Protein AF-A0A5C9CFC3-F1 (afdb_monomer_lite)

Secondary structure (DSSP, 8-state):
-HHHHHHHHHHHHHHHHHHHS-TT-GGGGHHHHHHHHHHHHHTT-HHHHHHHHHHHHHHHTTSHHHHHHHHHHHHHHTTTTSPPPP-EEE-TTS-EEETGGGTTSEEEEEEE-TT-HHHHHHHHHHHHHHHHHTTTTEEEEEEE--S-HHHHHHHHHHHT--SEEE---HHHHHHHHHTT--S--

pLDDT: mean 91.38, std 7.33, range [41.16, 97.94]

Sequence (185 aa):
MAKTGKLREAVTSFQDSLQFARLGAGSEHLDLAVELVAQAGLAEEHETAKSIYGTLSNRFGLNPQVSEFCENRLRKLDLVGVEAVELSLTDLSGQPASIAALKGKVLLIDFWATNCPPCLAEFPKLKQLYADKHEEGFEVLGISLDDSRDTVEAFQARTQLPWRMVCESEQVRQAREKYRVRTIP

Foldseek 3Di:
DVLVVVLVVLLVVLLVVLVPDDLVCLVVSVVVLVVSLVSCVVVVNLVSNLVSLVSSCVSNVVPCVSVVVSVLVNVLSVCPPPPQDWAFAAFLVRHTDICVVLPPAAEAEFEEEPPDVVSVVCQVVVQVVCVVCVVVRYAYEYEYADQDSVVVVVVCVVVVRPHTYGYDDPSSVVSCVSSSPPDHD

Structure (mmCIF, N/CA/C/O backbone):
data_AF-A0A5C9CFC3-F1
#
_entry.id   AF-A0A5C9CFC3-F1
#
loop_
_atom_site.group_PDB
_atom_site.id
_atom_site.type_symbol
_atom_site.label_atom_id
_atom_site.label_alt_id
_atom_site.label_comp_id
_atom_site.label_asym_id
_atom_site.label_entity_id
_atom_site.label_seq_id
_atom_site.pdbx_PDB_ins_code
_atom_site.Cartn_x
_atom_site.Cartn_y
_atom_site.Cartn_z
_atom_site.occupancy
_atom_site.B_iso_or_equiv
_atom_site.auth_seq_id
_atom_site.auth_comp_id
_atom_site.auth_asym_id
_atom_site.auth_atom_id
_atom_site.pdbx_PDB_model_num
ATOM 1 N N . MET A 1 1 ? -26.817 -0.234 3.455 1.00 41.78 1 MET A N 1
ATOM 2 C CA . MET A 1 1 ? -27.388 0.406 4.664 1.00 41.78 1 MET A CA 1
ATOM 3 C C . MET A 1 1 ? -27.218 -0.411 5.952 1.00 41.78 1 MET A C 1
ATOM 5 O O . MET A 1 1 ? -26.817 0.178 6.940 1.00 41.78 1 MET A O 1
ATOM 9 N N . ALA A 1 2 ? -27.400 -1.742 5.975 1.00 41.16 2 ALA A N 1
ATOM 10 C CA . ALA A 1 2 ? -27.204 -2.547 7.203 1.00 41.16 2 ALA A CA 1
ATOM 11 C C . ALA A 1 2 ? -25.743 -2.666 7.718 1.00 41.16 2 ALA A C 1
ATOM 13 O O . ALA A 1 2 ? -25.529 -3.075 8.855 1.00 41.16 2 ALA A O 1
ATOM 14 N N . LYS A 1 3 ? -24.732 -2.321 6.902 1.00 58.88 3 LYS A N 1
ATOM 15 C CA . LYS A 1 3 ? -23.302 -2.369 7.281 1.00 58.88 3 LYS A CA 1
ATOM 16 C C . LYS A 1 3 ? -22.830 -1.126 8.054 1.00 58.88 3 LYS A C 1
ATOM 18 O O . LYS A 1 3 ? -21.981 -1.247 8.926 1.00 58.88 3 LYS A O 1
ATOM 23 N N . THR A 1 4 ? -23.422 0.037 7.787 1.00 63.12 4 THR A N 1
ATOM 24 C CA . THR A 1 4 ? -23.010 1.334 8.349 1.00 63.12 4 THR A CA 1
ATOM 25 C C . THR A 1 4 ? -23.268 1.444 9.856 1.00 63.12 4 THR A C 1
ATOM 27 O O . THR A 1 4 ? -22.415 1.923 10.595 1.00 63.12 4 THR A O 1
ATOM 30 N N . GLY A 1 5 ? -24.414 0.946 10.340 1.00 75.38 5 GLY A N 1
ATOM 31 C CA . GLY A 1 5 ? -24.736 0.960 11.776 1.00 75.38 5 GLY A CA 1
ATOM 32 C C . GLY A 1 5 ? -23.763 0.121 12.609 1.00 75.38 5 GLY A C 1
ATOM 33 O O . GLY A 1 5 ? -23.243 0.596 13.612 1.00 75.38 5 GLY A O 1
ATOM 34 N N . LYS A 1 6 ? -23.427 -1.079 12.121 1.00 86.12 6 LYS A N 1
ATOM 35 C CA . LYS A 1 6 ? -22.477 -1.987 12.783 1.00 86.12 6 LYS A CA 1
ATOM 36 C C . LYS A 1 6 ? -21.061 -1.419 12.847 1.00 86.12 6 LYS A C 1
ATOM 38 O O . LYS A 1 6 ? -20.385 -1.608 13.851 1.00 86.12 6 LYS A O 1
ATOM 43 N N . LEU A 1 7 ? -20.619 -0.726 11.794 1.00 89.62 7 LEU A N 1
ATOM 44 C CA . LEU A 1 7 ? -19.308 -0.077 11.783 1.00 89.62 7 LEU A CA 1
ATOM 45 C C . LEU A 1 7 ? -19.230 1.012 12.857 1.00 89.62 7 LEU A C 1
ATOM 47 O O . LEU A 1 7 ? -18.275 1.037 13.624 1.00 89.62 7 LEU A O 1
ATOM 51 N N . ARG A 1 8 ? -20.245 1.879 12.953 1.00 89.00 8 ARG A N 1
ATOM 52 C CA . ARG A 1 8 ? -20.272 2.937 13.974 1.00 89.00 8 ARG A CA 1
ATOM 53 C C . ARG A 1 8 ? -20.249 2.367 15.388 1.00 89.00 8 ARG A C 1
ATOM 55 O O . ARG A 1 8 ? -19.446 2.818 16.193 1.00 89.00 8 ARG A O 1
ATOM 62 N N . GLU A 1 9 ? -21.065 1.352 15.665 1.00 92.25 9 GLU A N 1
ATOM 63 C CA . GLU A 1 9 ? -21.067 0.657 16.960 1.00 92.25 9 GLU A CA 1
ATOM 64 C C . GLU A 1 9 ? -19.699 0.037 17.283 1.00 92.25 9 GLU A C 1
ATOM 66 O O . GLU A 1 9 ? -19.203 0.189 18.399 1.00 92.25 9 GLU A O 1
ATOM 71 N N . ALA A 1 10 ? -19.057 -0.612 16.304 1.00 93.31 10 ALA A N 1
ATOM 72 C CA . ALA A 1 10 ? -17.727 -1.192 16.474 1.00 93.31 10 ALA A CA 1
ATOM 73 C C . ALA A 1 10 ? -16.658 -0.121 16.744 1.00 93.31 10 ALA A C 1
ATOM 75 O O . ALA A 1 10 ? -15.815 -0.305 17.621 1.00 93.31 10 ALA A O 1
ATOM 76 N N . VAL A 1 11 ? -16.716 1.015 16.042 1.00 94.25 11 VAL A N 1
ATOM 77 C CA . VAL A 1 11 ? -15.813 2.152 16.267 1.00 94.25 11 VAL A CA 1
ATOM 78 C C . VAL A 1 11 ? -16.026 2.756 17.652 1.00 94.25 11 VAL A C 1
ATOM 80 O O . VAL A 1 11 ? -15.046 2.977 18.359 1.00 94.25 11 VAL A O 1
ATOM 83 N N . THR A 1 12 ? -17.273 2.959 18.084 1.00 93.88 12 THR A N 1
ATOM 84 C CA . THR A 1 12 ? -17.573 3.435 19.443 1.00 93.88 12 THR A CA 1
ATOM 85 C C . THR A 1 12 ? -17.044 2.462 20.495 1.00 93.88 12 THR A C 1
ATOM 87 O O . THR A 1 12 ? -16.290 2.868 21.373 1.00 93.88 12 THR A O 1
ATOM 90 N N . SER A 1 13 ? -17.330 1.163 20.357 1.00 93.06 13 SER A N 1
ATOM 91 C CA . SE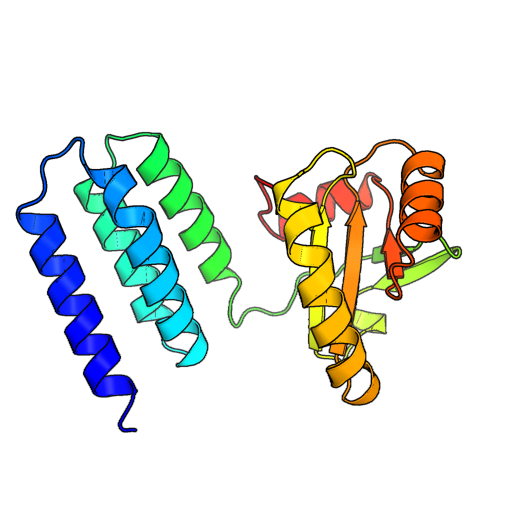R A 1 13 ? -16.827 0.143 21.285 1.00 93.06 13 SER A CA 1
ATOM 92 C C . SER A 1 13 ? -15.298 0.096 21.330 1.00 93.06 13 SER A C 1
ATOM 94 O O . SER A 1 13 ? -14.719 -0.119 22.397 1.00 93.06 13 SER A O 1
ATOM 96 N N . PHE A 1 14 ? -14.635 0.284 20.188 1.00 93.94 14 PHE A N 1
ATOM 97 C CA . PHE A 1 14 ? -13.183 0.383 20.123 1.00 93.94 14 PHE A CA 1
ATOM 98 C C . PHE A 1 14 ? -12.685 1.606 20.895 1.00 93.94 14 PHE A C 1
ATOM 100 O O . PHE A 1 14 ? -11.837 1.457 21.773 1.00 93.94 14 PHE A O 1
ATOM 107 N N . GLN A 1 15 ? -13.240 2.790 20.629 1.00 92.94 15 GLN A N 1
ATOM 108 C CA . GLN A 1 15 ? -12.856 4.041 21.292 1.00 92.94 15 GLN A CA 1
ATOM 109 C C . GLN A 1 15 ? -13.051 3.972 22.813 1.00 92.94 15 GLN A C 1
ATOM 111 O O . GLN A 1 15 ? -12.148 4.361 23.558 1.00 92.94 15 GLN A O 1
ATOM 116 N N . ASP A 1 16 ? -14.163 3.395 23.270 1.00 92.25 16 ASP A N 1
ATOM 117 C CA . ASP A 1 16 ? -14.437 3.174 24.692 1.00 92.25 16 ASP A CA 1
ATOM 118 C C . ASP A 1 16 ? -13.392 2.242 25.325 1.00 92.25 16 ASP A C 1
ATOM 120 O O . ASP A 1 16 ? -12.899 2.503 26.424 1.00 92.25 16 ASP A O 1
ATOM 124 N N . SER A 1 17 ? -12.974 1.182 24.619 1.00 90.56 17 SER A N 1
ATOM 125 C CA . SER A 1 17 ? -11.942 0.263 25.123 1.00 90.56 17 SER A CA 1
ATOM 126 C C . SER A 1 17 ? -10.589 0.956 25.347 1.00 90.56 17 SER A C 1
ATOM 128 O O . SER A 1 17 ? -9.889 0.660 26.319 1.00 90.56 17 SER A O 1
ATOM 130 N N . LEU A 1 18 ? -10.245 1.942 24.508 1.00 91.50 18 LEU A N 1
ATOM 131 C CA . LEU A 1 18 ? -8.995 2.699 24.625 1.00 91.50 18 LEU A CA 1
ATOM 132 C C . LEU A 1 18 ? -8.965 3.608 25.860 1.00 91.50 18 LEU A C 1
ATOM 134 O O . LEU A 1 18 ? -7.888 3.873 26.407 1.00 91.50 18 LEU A O 1
ATOM 138 N N . GLN A 1 19 ? -10.130 4.079 26.317 1.00 85.44 19 GLN A N 1
ATOM 139 C CA . GLN A 1 19 ? -10.241 4.934 27.500 1.00 85.44 19 GLN A CA 1
ATOM 140 C C . GLN A 1 19 ? -9.710 4.227 28.755 1.00 85.44 19 GLN A C 1
ATOM 142 O O . GLN A 1 19 ? -9.043 4.848 29.586 1.00 85.44 19 GLN A O 1
ATOM 147 N N . PHE A 1 20 ? -9.954 2.920 28.862 1.00 84.56 20 PHE A N 1
ATOM 148 C CA . PHE A 1 20 ? -9.552 2.099 30.006 1.00 84.56 20 PHE A CA 1
ATOM 149 C C . PHE A 1 20 ? -8.210 1.381 29.807 1.00 84.56 20 PHE A C 1
ATOM 151 O O . PHE A 1 20 ? -7.663 0.817 30.757 1.00 84.56 20 PHE A O 1
ATOM 158 N N . ALA A 1 21 ? -7.648 1.421 28.597 1.00 88.25 21 ALA A N 1
ATOM 159 C CA . ALA A 1 21 ? -6.370 0.797 28.288 1.00 88.25 21 ALA A CA 1
ATOM 160 C C . ALA A 1 21 ? -5.200 1.475 29.021 1.00 88.25 21 ALA A C 1
ATOM 162 O O . ALA A 1 21 ? -5.168 2.697 29.217 1.00 88.25 21 ALA A O 1
ATOM 163 N N . ARG A 1 22 ? -4.198 0.677 29.406 1.00 87.75 22 ARG A N 1
ATOM 164 C CA . ARG A 1 22 ? -2.944 1.175 29.997 1.00 87.75 22 ARG A CA 1
ATOM 165 C C . ARG A 1 22 ? -2.159 1.960 28.947 1.00 87.75 22 ARG A C 1
ATOM 167 O O . ARG A 1 22 ? -2.086 1.530 27.805 1.00 87.75 22 ARG A O 1
ATOM 174 N N . LEU A 1 23 ? -1.480 3.039 29.346 1.00 78.25 23 LEU A N 1
ATOM 175 C CA . LEU A 1 23 ? -0.717 3.898 28.420 1.00 78.25 23 LEU A CA 1
ATOM 176 C C . LEU A 1 23 ? 0.351 3.149 27.595 1.00 78.25 23 LEU A C 1
ATOM 178 O O . LEU A 1 23 ? 0.684 3.582 26.499 1.00 78.25 23 LEU A O 1
ATOM 182 N N . GLY A 1 24 ? 0.871 2.023 28.096 1.00 80.75 24 GLY A N 1
ATOM 183 C CA . GLY A 1 24 ? 1.839 1.186 27.378 1.00 80.75 24 GLY A CA 1
ATOM 184 C C . GLY A 1 24 ? 1.240 0.210 26.356 1.00 80.75 24 GLY A C 1
ATOM 185 O O . GLY A 1 24 ? 1.988 -0.317 25.545 1.00 80.75 24 GLY A O 1
ATOM 186 N N . ALA A 1 25 ? -0.078 -0.018 26.363 1.00 85.56 25 ALA A N 1
ATOM 187 C CA . ALA A 1 25 ? -0.738 -1.046 25.545 1.00 85.56 25 ALA A CA 1
ATOM 188 C C . ALA A 1 25 ? -1.086 -0.577 24.119 1.00 85.56 25 ALA A C 1
ATOM 190 O O . ALA A 1 25 ? -1.730 -1.296 23.366 1.00 85.56 25 ALA A O 1
ATOM 191 N N . GLY A 1 26 ? -0.689 0.637 23.725 1.00 80.62 26 GLY A N 1
ATOM 192 C CA . GLY A 1 26 ? -1.134 1.241 22.467 1.00 80.62 26 GLY A CA 1
ATOM 193 C C . GLY A 1 26 ? -0.813 0.423 21.208 1.00 80.62 26 GLY A C 1
ATOM 194 O O . GLY A 1 26 ? -1.599 0.442 20.265 1.00 80.62 26 GLY A O 1
ATOM 195 N N . SER A 1 27 ? 0.293 -0.328 21.195 1.00 85.00 27 SER A N 1
ATOM 196 C CA . SER A 1 27 ? 0.665 -1.198 20.070 1.00 85.00 27 SER A CA 1
ATOM 197 C C . SER A 1 27 ? -0.298 -2.373 19.877 1.00 85.00 27 SER A C 1
ATOM 199 O O . SER A 1 27 ? -0.541 -2.766 18.742 1.00 85.00 27 SER A O 1
ATOM 201 N N . GLU A 1 28 ? -0.896 -2.888 20.954 1.00 89.25 28 GLU A N 1
ATOM 202 C CA . GLU A 1 28 ? -1.848 -4.011 20.925 1.00 89.25 28 GLU A CA 1
ATOM 203 C C . GLU A 1 28 ? -3.160 -3.640 20.214 1.00 89.25 28 GLU A C 1
ATOM 205 O O . GLU A 1 28 ? -3.889 -4.504 19.735 1.00 89.25 28 GLU A O 1
ATOM 210 N N . HIS A 1 29 ? -3.457 -2.342 20.115 1.00 91.62 29 HIS A N 1
ATOM 211 C CA . HIS A 1 29 ? -4.675 -1.829 19.492 1.00 91.62 29 HIS A CA 1
ATOM 212 C C . HIS A 1 29 ? -4.509 -1.472 18.008 1.00 91.62 29 HIS A C 1
ATOM 214 O O . HIS A 1 29 ? -5.500 -1.135 17.355 1.00 91.62 29 HIS A O 1
ATOM 220 N N . LEU A 1 30 ? -3.284 -1.517 17.467 1.00 91.25 30 LEU A N 1
ATOM 221 C CA . LEU A 1 30 ? -3.011 -1.104 16.087 1.00 91.25 30 LEU A CA 1
ATOM 222 C C . LEU A 1 30 ? -3.692 -2.014 15.062 1.00 91.25 30 LEU A C 1
ATOM 224 O O . LEU A 1 30 ? -4.269 -1.500 14.106 1.00 91.25 30 LEU A O 1
ATOM 228 N N . ASP A 1 31 ? -3.679 -3.330 15.276 1.00 90.69 31 ASP A N 1
ATOM 229 C CA . ASP A 1 31 ? -4.247 -4.293 14.324 1.00 90.69 31 ASP A CA 1
ATOM 230 C C . ASP A 1 31 ? -5.758 -4.095 14.167 1.00 90.69 31 ASP A C 1
ATOM 232 O O . ASP A 1 31 ? -6.259 -3.899 13.059 1.00 90.69 31 ASP A O 1
ATOM 236 N N . LEU A 1 32 ? -6.480 -4.012 15.288 1.00 92.50 32 LEU A N 1
ATOM 237 C CA . LEU A 1 32 ? -7.919 -3.751 15.277 1.00 92.50 32 LEU A CA 1
ATOM 238 C C . LEU A 1 32 ? -8.250 -2.384 14.659 1.00 92.50 32 LEU A C 1
ATOM 240 O O . LEU A 1 32 ? -9.224 -2.251 13.918 1.00 92.50 32 LEU A O 1
ATOM 244 N N . ALA A 1 33 ? -7.433 -1.361 14.921 1.00 94.25 33 ALA A N 1
ATOM 245 C CA . ALA A 1 33 ? -7.617 -0.059 14.292 1.00 94.25 33 ALA A CA 1
ATOM 246 C C . ALA A 1 33 ? -7.438 -0.118 12.772 1.00 94.25 33 ALA A C 1
ATOM 248 O O . ALA A 1 33 ? -8.223 0.493 12.050 1.00 94.25 33 ALA A O 1
ATOM 249 N N . VAL A 1 34 ? -6.443 -0.860 12.275 1.00 93.38 34 VAL A N 1
ATOM 250 C CA . VAL A 1 34 ? -6.237 -1.075 10.834 1.00 93.38 34 VAL A CA 1
ATOM 251 C C . VAL A 1 34 ? -7.448 -1.764 10.210 1.00 93.38 34 VAL A C 1
ATOM 253 O O . VAL A 1 34 ? -7.911 -1.327 9.156 1.00 93.38 34 VAL A O 1
ATOM 256 N N . GLU A 1 35 ? -8.004 -2.782 10.866 1.00 93.12 35 GLU A N 1
ATOM 257 C CA . GLU A 1 35 ? -9.205 -3.473 10.388 1.00 93.12 35 GLU A CA 1
ATOM 258 C C . GLU A 1 35 ? -10.426 -2.544 10.320 1.00 93.12 35 GLU A C 1
ATOM 260 O O . GLU A 1 35 ? -11.108 -2.488 9.293 1.00 93.12 35 GLU A O 1
ATOM 265 N N . LEU A 1 36 ? -10.691 -1.774 11.380 1.00 95.25 36 LEU A N 1
ATOM 266 C CA . LEU A 1 36 ? -11.814 -0.830 11.419 1.00 95.25 36 LEU A CA 1
ATOM 267 C C . LEU A 1 36 ? -11.654 0.291 10.388 1.00 95.25 36 LEU A C 1
ATOM 269 O O . LEU A 1 36 ? -12.620 0.665 9.722 1.00 95.25 36 LEU A O 1
ATOM 273 N N . VAL A 1 37 ? -10.434 0.799 10.212 1.00 95.19 37 VAL A N 1
ATOM 274 C CA . VAL A 1 37 ? -10.118 1.794 9.181 1.00 95.19 37 VAL A CA 1
ATOM 275 C C . VAL A 1 37 ? -10.348 1.225 7.785 1.00 95.19 37 VAL A C 1
ATOM 277 O O . VAL A 1 37 ? -10.929 1.913 6.947 1.00 95.19 37 VAL A O 1
ATOM 280 N N . ALA A 1 38 ? -9.948 -0.022 7.527 1.00 92.00 38 ALA A N 1
ATOM 281 C CA . ALA A 1 38 ? -10.204 -0.673 6.246 1.00 92.00 38 ALA A CA 1
ATOM 282 C C . ALA A 1 38 ? -11.713 -0.796 5.976 1.00 92.00 38 ALA A C 1
ATOM 284 O O . ALA A 1 38 ? -12.172 -0.484 4.877 1.00 92.00 38 ALA A O 1
ATOM 285 N N . GLN A 1 39 ? -12.504 -1.171 6.985 1.00 93.19 39 GLN A N 1
ATOM 286 C CA . GLN A 1 39 ? -13.965 -1.219 6.871 1.00 93.19 39 GLN A CA 1
ATOM 287 C C . GLN A 1 39 ? -14.581 0.164 6.624 1.00 93.19 39 GLN A C 1
ATOM 289 O O . GLN A 1 39 ? -15.485 0.282 5.796 1.00 93.19 39 GLN A O 1
ATOM 294 N N . ALA A 1 40 ? -14.084 1.204 7.298 1.00 93.75 40 ALA A N 1
ATOM 295 C CA . ALA A 1 40 ? -14.517 2.580 7.077 1.00 93.75 40 ALA A CA 1
ATOM 296 C C . ALA A 1 40 ? -14.172 3.072 5.667 1.00 93.75 40 ALA A C 1
ATOM 298 O O . ALA A 1 40 ? -15.020 3.674 5.014 1.00 93.75 40 ALA A O 1
ATOM 299 N N . GLY A 1 41 ? -12.980 2.748 5.158 1.00 91.00 41 GLY A N 1
ATOM 300 C CA . GLY A 1 41 ? -12.584 3.045 3.780 1.00 91.00 41 GLY A CA 1
ATOM 301 C C . GLY A 1 41 ? -13.490 2.369 2.749 1.00 91.00 41 GLY A C 1
ATOM 302 O O . GLY A 1 41 ? -13.967 3.027 1.832 1.00 91.00 41 GLY A O 1
ATOM 303 N N . LEU A 1 42 ? -13.817 1.086 2.939 1.00 89.19 42 LEU A N 1
ATOM 304 C CA . LEU A 1 42 ? -14.764 0.361 2.076 1.00 89.19 42 LEU A CA 1
ATOM 305 C C . LEU A 1 42 ? -16.197 0.916 2.136 1.00 89.19 42 LEU A C 1
ATOM 307 O O . LEU A 1 42 ? -16.993 0.657 1.235 1.00 89.19 42 LEU A O 1
ATOM 311 N N . ALA A 1 43 ? -16.541 1.631 3.205 1.00 91.38 43 ALA A N 1
ATOM 312 C CA . ALA A 1 43 ? -17.813 2.326 3.361 1.00 91.38 43 ALA A CA 1
ATOM 313 C C . ALA A 1 43 ? -17.759 3.798 2.904 1.00 91.38 43 ALA A C 1
ATOM 315 O O . ALA A 1 43 ? -18.752 4.501 3.072 1.00 91.38 43 ALA A O 1
ATOM 316 N N . GLU A 1 44 ? -16.623 4.256 2.360 1.00 91.69 44 GLU A N 1
ATOM 317 C CA . GLU A 1 44 ? -16.349 5.656 1.996 1.00 91.69 44 GLU A CA 1
ATOM 318 C C . GLU A 1 44 ? -16.493 6.640 3.180 1.00 91.69 44 GLU A C 1
ATOM 320 O O . GLU A 1 44 ? -16.687 7.844 3.013 1.00 91.69 44 GLU A O 1
ATOM 325 N N . GLU A 1 45 ? -16.351 6.148 4.416 1.00 93.50 45 GLU A N 1
ATOM 326 C CA . GLU A 1 45 ? -16.413 6.942 5.646 1.00 93.50 45 GLU A CA 1
ATOM 327 C C . GLU A 1 45 ? -15.014 7.422 6.069 1.00 93.50 45 GLU A C 1
ATOM 329 O O . GLU A 1 45 ? -14.491 7.065 7.128 1.00 93.50 45 GLU A O 1
ATOM 334 N N . HIS A 1 46 ? -14.376 8.243 5.232 1.00 92.12 46 HIS A N 1
ATOM 335 C CA . HIS A 1 46 ? -12.984 8.666 5.450 1.00 92.12 46 HIS A CA 1
ATOM 336 C C . HIS A 1 46 ? -12.776 9.467 6.745 1.00 92.12 46 HIS A C 1
ATOM 338 O O . HIS A 1 46 ? -11.733 9.338 7.382 1.00 92.12 46 HIS A O 1
ATOM 344 N N . GLU A 1 47 ? -13.772 10.234 7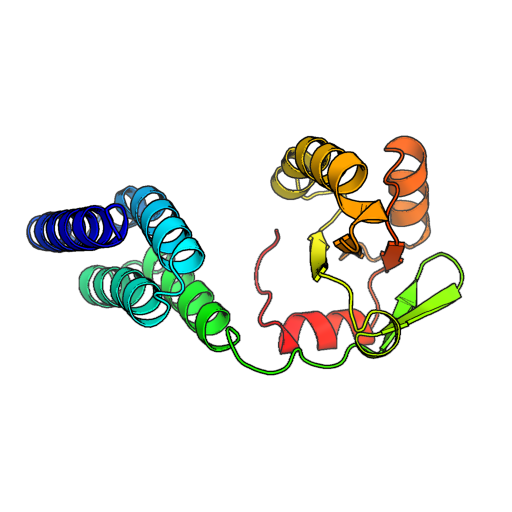.189 1.00 93.31 47 GLU A N 1
ATOM 345 C CA . GLU A 1 47 ? -13.707 10.935 8.479 1.00 93.31 47 GLU A CA 1
ATOM 346 C C . GLU A 1 47 ? -13.751 9.961 9.664 1.00 93.31 47 GLU A C 1
ATOM 348 O O . GLU A 1 47 ? -13.022 10.141 10.640 1.00 93.31 47 GLU A O 1
ATOM 353 N N . THR A 1 48 ? -14.521 8.872 9.557 1.00 94.75 48 THR A N 1
ATOM 354 C CA . THR A 1 48 ? -14.507 7.782 10.544 1.00 94.75 48 THR A CA 1
ATOM 355 C C . THR A 1 48 ? -13.125 7.121 10.581 1.00 94.75 48 THR A C 1
ATOM 357 O O . THR A 1 48 ? -12.558 6.939 11.658 1.00 94.75 48 THR A O 1
ATOM 360 N N . ALA A 1 49 ? -12.532 6.837 9.414 1.00 94.56 49 ALA A N 1
ATOM 361 C CA . ALA A 1 49 ? -11.174 6.297 9.319 1.00 94.56 49 ALA A CA 1
ATOM 362 C C . ALA A 1 49 ? -10.130 7.208 9.995 1.00 94.56 49 ALA A C 1
ATOM 364 O O . ALA A 1 49 ? -9.298 6.738 10.774 1.00 94.56 49 ALA A O 1
ATOM 365 N N . LYS A 1 50 ? -10.197 8.524 9.752 1.00 95.69 50 LYS A N 1
ATOM 366 C CA . LYS A 1 50 ? -9.319 9.506 10.409 1.00 95.69 50 LYS A CA 1
ATOM 367 C C . LYS A 1 50 ? -9.556 9.562 11.917 1.00 95.69 50 LYS A C 1
ATOM 369 O O . LYS A 1 50 ? -8.592 9.610 12.679 1.00 95.69 50 LYS A O 1
ATOM 374 N N . SER A 1 51 ? -10.813 9.507 12.358 1.00 95.81 51 SER A N 1
ATOM 375 C CA . SER A 1 51 ? -11.167 9.525 13.780 1.00 95.81 51 SER A CA 1
ATOM 376 C C . SER A 1 51 ? -10.528 8.367 14.550 1.00 95.81 51 SER A C 1
ATOM 378 O O . SER A 1 51 ? -9.985 8.601 15.627 1.00 95.81 51 SER A O 1
ATOM 380 N N . ILE A 1 52 ? -10.501 7.154 13.986 1.00 96.12 52 ILE A N 1
ATOM 381 C CA . ILE A 1 52 ? -9.901 5.972 14.631 1.00 96.12 52 ILE A CA 1
ATOM 382 C C . ILE A 1 52 ? -8.412 6.204 14.942 1.00 96.12 52 ILE A C 1
ATOM 384 O O . ILE A 1 52 ? -7.985 6.047 16.090 1.00 96.12 52 ILE A O 1
ATOM 388 N N . TYR A 1 53 ? -7.620 6.631 13.950 1.00 95.88 53 TYR A N 1
ATOM 389 C CA . TYR A 1 53 ? -6.203 6.941 14.173 1.00 95.88 53 TYR A CA 1
ATOM 390 C C . TYR A 1 53 ? -6.000 8.180 15.046 1.00 95.88 53 TYR A C 1
ATOM 392 O O . TYR A 1 53 ? -5.070 8.211 15.849 1.00 95.88 53 TYR A O 1
ATOM 400 N N . GLY A 1 54 ? -6.879 9.180 14.942 1.00 95.25 54 GLY A N 1
ATOM 401 C CA . GLY A 1 54 ? -6.862 10.355 15.809 1.00 95.25 54 GLY A CA 1
ATOM 402 C C . GLY A 1 54 ? -7.039 9.987 17.284 1.00 95.25 54 GLY A C 1
ATOM 403 O O . GLY A 1 54 ? -6.278 10.455 18.129 1.00 95.25 54 GLY A O 1
ATOM 404 N N . THR A 1 55 ? -7.981 9.094 17.606 1.00 94.56 55 THR A N 1
ATOM 405 C CA . THR A 1 55 ? -8.186 8.613 18.979 1.00 94.56 55 THR A CA 1
ATOM 406 C C . THR A 1 55 ? -6.957 7.868 19.498 1.00 94.56 55 THR A C 1
ATOM 408 O O . THR A 1 55 ? -6.507 8.155 20.609 1.00 94.56 55 THR A O 1
ATOM 411 N N . LEU A 1 56 ? -6.378 6.960 18.704 1.00 94.38 56 LEU A N 1
ATOM 412 C CA . LEU A 1 56 ? -5.155 6.244 19.086 1.00 94.38 56 LEU A CA 1
ATOM 413 C C . LEU A 1 56 ? -3.979 7.194 19.324 1.00 94.38 56 LEU A C 1
ATOM 415 O O . LEU A 1 56 ? -3.324 7.106 20.363 1.00 94.38 56 LEU A O 1
ATOM 419 N N . SER A 1 57 ? -3.743 8.120 18.393 1.00 93.25 57 SER A N 1
ATOM 420 C CA . SER A 1 57 ? -2.663 9.103 18.486 1.00 93.25 57 SER A CA 1
ATOM 421 C C . SER A 1 57 ? -2.821 9.997 19.715 1.00 93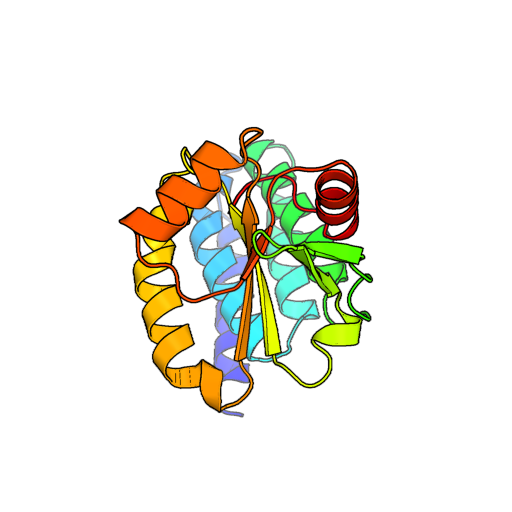.25 57 SER A C 1
ATOM 423 O O . SER A 1 57 ? -1.852 10.250 20.424 1.00 93.25 57 SER A O 1
ATOM 425 N N . ASN A 1 58 ? -4.043 10.438 20.021 1.00 93.06 58 ASN A N 1
ATOM 426 C CA . ASN A 1 58 ? -4.308 11.258 21.203 1.00 93.06 58 ASN A CA 1
ATOM 427 C C . ASN A 1 58 ? -4.140 10.463 22.505 1.00 93.06 58 ASN A C 1
ATOM 429 O O . ASN A 1 58 ? -3.639 10.996 23.495 1.00 93.06 58 ASN A O 1
ATOM 433 N N . ARG A 1 59 ? -4.545 9.186 22.521 1.00 93.81 59 ARG A N 1
ATOM 434 C CA . ARG A 1 59 ? -4.477 8.342 23.721 1.00 93.81 59 ARG A CA 1
ATOM 435 C C . ARG A 1 59 ? -3.057 7.880 24.036 1.00 93.81 59 ARG A C 1
ATOM 437 O O . ARG A 1 59 ? -2.674 7.849 25.205 1.00 93.81 59 ARG A O 1
ATOM 444 N N . PHE A 1 60 ? -2.297 7.513 23.010 1.00 93.94 60 PHE A N 1
ATOM 445 C CA . PHE A 1 60 ? -0.994 6.862 23.135 1.00 93.94 60 PHE A CA 1
ATOM 446 C C . PHE A 1 60 ? 0.138 7.663 22.488 1.00 93.94 60 PHE A C 1
ATOM 448 O O . PHE A 1 60 ? 1.178 7.095 22.177 1.00 93.94 60 PHE A O 1
ATOM 455 N N . GLY A 1 61 ? -0.020 8.976 22.309 1.00 89.88 61 GLY A N 1
ATOM 456 C CA . GLY A 1 61 ? 0.951 9.820 21.600 1.00 89.88 61 GLY A CA 1
ATOM 457 C C . GLY A 1 61 ? 2.358 9.864 22.210 1.00 89.88 61 GLY A C 1
ATOM 458 O O . GLY A 1 61 ? 3.309 10.229 21.530 1.00 89.88 61 GLY A O 1
ATOM 459 N N . LEU A 1 62 ? 2.513 9.454 23.476 1.00 90.50 62 LEU A N 1
ATOM 460 C CA . LEU A 1 62 ? 3.823 9.296 24.121 1.00 90.50 62 LEU A CA 1
ATOM 461 C C . LEU A 1 62 ? 4.552 8.004 23.718 1.00 90.50 62 LEU A C 1
ATOM 463 O O . LEU A 1 62 ? 5.734 7.870 24.017 1.00 90.50 62 LEU A O 1
ATOM 467 N N . ASN A 1 63 ? 3.867 7.052 23.079 1.00 92.00 63 ASN A N 1
ATOM 468 C CA . ASN A 1 63 ? 4.471 5.856 22.506 1.00 92.00 63 ASN A CA 1
ATOM 469 C C . ASN A 1 63 ? 4.913 6.170 21.063 1.00 92.00 63 ASN A C 1
ATOM 471 O O . ASN A 1 63 ? 4.043 6.294 20.198 1.00 92.00 63 ASN A O 1
ATOM 475 N N . PRO A 1 64 ? 6.230 6.249 20.778 1.00 90.56 64 PRO A N 1
ATOM 476 C CA . PRO A 1 64 ? 6.730 6.645 19.461 1.00 90.56 64 PRO A CA 1
ATOM 477 C C . PRO A 1 64 ? 6.264 5.733 18.325 1.00 90.56 64 PRO A C 1
ATOM 479 O O . PRO A 1 64 ? 6.002 6.205 17.226 1.00 90.56 64 PRO A O 1
ATOM 482 N N . GLN A 1 65 ? 6.117 4.430 18.589 1.00 89.62 65 GLN A N 1
ATOM 483 C CA . GLN A 1 65 ? 5.644 3.478 17.586 1.00 89.62 65 GLN A CA 1
ATOM 484 C C . GLN A 1 65 ? 4.196 3.782 17.185 1.00 89.62 65 GLN A C 1
ATOM 486 O O . GLN A 1 65 ? 3.857 3.749 16.004 1.00 89.62 65 GLN A O 1
ATOM 491 N N . VAL A 1 66 ? 3.337 4.080 18.164 1.00 92.50 66 VAL A N 1
ATOM 492 C CA . VAL A 1 66 ? 1.918 4.357 17.913 1.00 92.50 66 VAL A CA 1
ATOM 493 C C . VAL A 1 66 ? 1.738 5.727 17.273 1.00 92.50 66 VAL A C 1
ATOM 495 O O . VAL A 1 66 ? 0.981 5.835 16.307 1.00 92.50 66 VAL A O 1
ATOM 498 N N . SER A 1 67 ? 2.432 6.754 17.773 1.00 92.12 67 SER A N 1
ATOM 499 C CA . SER A 1 67 ? 2.347 8.100 17.204 1.00 92.12 67 SER A CA 1
ATOM 500 C C . SER A 1 67 ? 2.856 8.125 15.765 1.00 92.12 67 SER A C 1
ATOM 502 O O . SER A 1 67 ? 2.117 8.552 14.881 1.00 92.12 67 SER A O 1
ATOM 504 N N . GLU A 1 68 ? 4.037 7.565 15.484 1.00 91.88 68 GLU A N 1
ATOM 505 C CA . GLU A 1 68 ? 4.588 7.528 14.126 1.00 91.88 68 GLU A CA 1
ATOM 506 C C . GLU A 1 68 ? 3.685 6.742 13.163 1.00 91.88 68 GLU A C 1
ATOM 508 O O . GLU A 1 68 ? 3.443 7.180 12.032 1.00 91.88 68 GLU A O 1
ATOM 513 N N . PHE A 1 69 ? 3.138 5.605 13.611 1.00 92.19 69 PHE A N 1
ATOM 514 C CA . PHE A 1 69 ? 2.208 4.816 12.809 1.00 92.19 69 PHE A CA 1
ATOM 515 C C . PHE A 1 69 ? 0.934 5.604 12.480 1.00 92.19 69 PHE A C 1
ATOM 517 O O . PHE A 1 69 ? 0.554 5.697 11.309 1.00 92.19 69 PHE A O 1
ATOM 524 N N . CYS A 1 70 ? 0.287 6.196 13.488 1.00 94.00 70 CYS A N 1
ATOM 525 C CA . CYS A 1 70 ? -0.954 6.947 13.300 1.00 94.00 70 CYS A CA 1
ATOM 526 C C . CYS A 1 70 ? -0.731 8.193 12.438 1.00 94.00 70 CYS A C 1
ATOM 528 O O . CYS A 1 70 ? -1.498 8.427 11.507 1.00 94.00 70 CYS A O 1
ATOM 530 N N . GLU A 1 71 ? 0.340 8.953 12.678 1.00 93.00 71 GLU A N 1
ATOM 531 C CA . GLU A 1 71 ? 0.695 10.127 11.875 1.00 93.00 71 GLU A CA 1
ATOM 532 C C . GLU A 1 71 ? 0.926 9.765 10.406 1.00 93.00 71 GLU A C 1
ATOM 534 O O . GLU A 1 71 ? 0.416 10.437 9.506 1.00 93.00 71 GLU A O 1
ATOM 539 N N . ASN A 1 72 ? 1.665 8.684 10.137 1.00 92.31 72 ASN A N 1
ATOM 540 C CA . ASN A 1 72 ? 1.896 8.203 8.777 1.00 92.31 72 ASN A CA 1
ATOM 541 C C . ASN A 1 72 ? 0.568 7.834 8.092 1.00 92.31 72 ASN A C 1
ATOM 543 O O . ASN A 1 72 ? 0.302 8.275 6.971 1.00 92.31 72 ASN A O 1
ATOM 547 N N . ARG A 1 73 ? -0.308 7.095 8.782 1.00 93.12 73 ARG A N 1
ATOM 548 C CA . ARG A 1 73 ? -1.604 6.677 8.229 1.00 93.12 73 ARG A CA 1
ATOM 549 C C . ARG A 1 73 ? -2.566 7.847 8.013 1.00 93.12 73 ARG A C 1
ATOM 551 O O . ARG A 1 73 ? -3.170 7.922 6.946 1.00 93.12 73 ARG A O 1
ATOM 558 N N . LEU A 1 74 ? -2.659 8.787 8.954 1.00 94.00 74 LEU A N 1
ATOM 559 C CA . LEU A 1 74 ? -3.467 10.006 8.816 1.00 94.00 74 LEU A CA 1
ATOM 560 C C . LEU A 1 74 ? -3.024 10.831 7.606 1.00 94.00 74 LEU A C 1
ATOM 562 O O . LEU A 1 74 ? -3.844 11.201 6.768 1.00 94.00 74 LEU A O 1
ATOM 566 N N . ARG A 1 75 ? -1.711 11.019 7.443 1.00 92.81 75 ARG A N 1
ATOM 567 C CA . ARG A 1 75 ? -1.159 11.717 6.279 1.00 92.81 75 ARG A CA 1
ATOM 568 C C . ARG A 1 75 ? -1.476 11.016 4.960 1.00 92.81 75 ARG A C 1
ATOM 570 O O . ARG A 1 75 ? -1.605 11.707 3.953 1.00 92.81 75 ARG A O 1
ATOM 577 N N . LYS A 1 76 ? -1.559 9.684 4.931 1.00 91.50 76 LYS A N 1
ATOM 578 C CA . LYS A 1 76 ? -1.981 8.939 3.734 1.00 91.50 76 LYS A CA 1
ATOM 579 C C . LYS A 1 76 ? -3.484 9.100 3.472 1.00 91.50 76 LYS A C 1
ATOM 581 O O . LYS A 1 76 ? -3.865 9.284 2.323 1.00 91.50 76 LYS A O 1
ATOM 586 N N . LEU A 1 77 ? -4.322 9.112 4.512 1.00 92.88 77 LEU A N 1
ATOM 587 C CA . LEU A 1 77 ? -5.769 9.343 4.381 1.00 92.88 77 LEU A CA 1
ATOM 588 C C . LEU A 1 77 ? -6.109 10.730 3.814 1.00 92.88 77 LEU A C 1
ATOM 590 O O . LEU A 1 77 ? -7.128 10.876 3.148 1.00 92.88 77 LEU A O 1
ATOM 594 N N . ASP A 1 78 ? -5.256 11.737 4.012 1.00 92.94 78 ASP A N 1
ATOM 595 C CA . ASP A 1 78 ? -5.430 13.059 3.388 1.00 92.94 78 ASP A CA 1
ATOM 596 C C . ASP A 1 78 ? -5.252 13.065 1.862 1.00 92.94 78 ASP A C 1
ATOM 598 O O . ASP A 1 78 ? -5.590 14.055 1.219 1.00 92.94 78 ASP A O 1
ATOM 602 N N . LEU A 1 79 ? -4.711 11.994 1.274 1.00 92.94 79 LEU A N 1
ATOM 603 C CA . LEU A 1 79 ? -4.617 11.845 -0.181 1.00 92.94 79 LEU A CA 1
ATOM 604 C C . LEU A 1 79 ? -5.893 11.240 -0.788 1.00 92.94 79 LEU A C 1
ATOM 606 O O . LEU A 1 79 ? -6.036 11.207 -2.007 1.00 92.94 79 LEU A O 1
ATOM 610 N N . VAL A 1 80 ? -6.823 10.751 0.037 1.00 91.81 80 VAL A N 1
ATOM 611 C CA . VAL A 1 80 ? -8.058 10.128 -0.445 1.00 91.81 80 VAL A CA 1
ATOM 612 C C . VAL A 1 80 ? -9.035 11.202 -0.922 1.00 91.81 80 VAL A C 1
ATOM 614 O O . VAL A 1 80 ? -9.293 12.179 -0.223 1.00 91.81 80 VAL A O 1
ATOM 617 N N . GLY A 1 81 ? -9.589 11.013 -2.122 1.00 90.25 81 GLY A N 1
ATOM 618 C CA . GLY A 1 81 ? -10.474 11.989 -2.770 1.00 90.25 81 GLY A CA 1
ATOM 619 C C . GLY A 1 81 ? -9.740 13.175 -3.407 1.00 90.25 81 GLY A C 1
ATOM 620 O O . GLY A 1 81 ? -10.381 14.036 -4.004 1.00 90.25 81 GLY A O 1
ATOM 621 N N . VAL A 1 82 ? -8.409 13.210 -3.311 1.00 91.88 82 VAL A N 1
ATOM 622 C CA . VAL A 1 82 ? -7.557 14.172 -4.014 1.00 91.88 82 VAL A CA 1
ATOM 623 C C . VAL A 1 82 ? -7.132 13.567 -5.351 1.00 91.88 82 VAL A C 1
ATOM 625 O O . VAL A 1 82 ? -6.977 12.352 -5.474 1.00 91.88 82 VAL A O 1
ATOM 628 N N . GLU A 1 83 ? -6.952 14.411 -6.368 1.00 91.25 83 GLU A N 1
ATOM 629 C CA . GLU A 1 83 ? -6.395 13.967 -7.645 1.00 91.25 83 GLU A CA 1
ATOM 630 C C . GLU A 1 83 ? -5.021 13.312 -7.428 1.00 91.25 83 GLU A C 1
ATOM 632 O O . GLU A 1 83 ? -4.178 13.821 -6.683 1.00 91.25 83 GLU A O 1
ATOM 637 N N . ALA A 1 84 ? -4.813 12.153 -8.056 1.00 91.00 84 ALA A N 1
ATOM 638 C CA . ALA A 1 84 ? -3.572 11.407 -7.925 1.00 91.00 84 ALA A CA 1
ATOM 639 C C . ALA A 1 84 ? -2.393 12.247 -8.430 1.00 91.00 84 ALA A C 1
ATOM 641 O O . ALA A 1 84 ? -2.455 12.847 -9.503 1.00 91.00 84 ALA A O 1
ATOM 642 N N . VAL A 1 85 ? -1.307 12.278 -7.658 1.00 89.12 85 VAL A N 1
ATOM 643 C CA . VAL A 1 85 ? -0.125 13.052 -8.033 1.00 89.12 85 VAL A CA 1
ATOM 644 C C . VAL A 1 85 ? 0.496 12.459 -9.294 1.00 89.12 85 VAL A C 1
ATOM 646 O O . VAL A 1 85 ? 0.806 11.273 -9.332 1.00 89.12 85 VAL A O 1
ATOM 649 N N . GLU A 1 86 ? 0.712 13.288 -10.315 1.00 88.88 86 GLU A N 1
ATOM 650 C CA . GLU A 1 86 ? 1.266 12.813 -11.582 1.00 88.88 86 GLU A CA 1
ATOM 651 C C . GLU A 1 86 ? 2.634 12.137 -11.392 1.00 88.88 86 GLU A C 1
ATOM 653 O O . GLU A 1 86 ? 3.524 12.639 -10.689 1.00 88.88 86 GLU A O 1
ATOM 658 N N . LEU A 1 87 ? 2.795 11.007 -12.079 1.00 88.50 87 LEU A N 1
ATOM 659 C CA . LEU A 1 87 ? 4.028 10.241 -12.170 1.00 88.50 87 LEU A CA 1
ATOM 660 C C . LEU A 1 87 ? 4.565 10.358 -13.589 1.00 88.50 87 LEU A C 1
ATOM 662 O O . LEU A 1 87 ? 3.820 10.239 -14.550 1.00 88.50 87 LEU A O 1
ATOM 666 N N . SER A 1 88 ? 5.868 10.559 -13.732 1.00 89.12 88 SER A N 1
ATOM 667 C CA . SER A 1 88 ? 6.533 10.506 -15.033 1.00 89.12 88 SER A CA 1
ATOM 668 C C . SER A 1 88 ? 7.720 9.568 -14.908 1.00 89.12 88 SER A C 1
ATOM 670 O 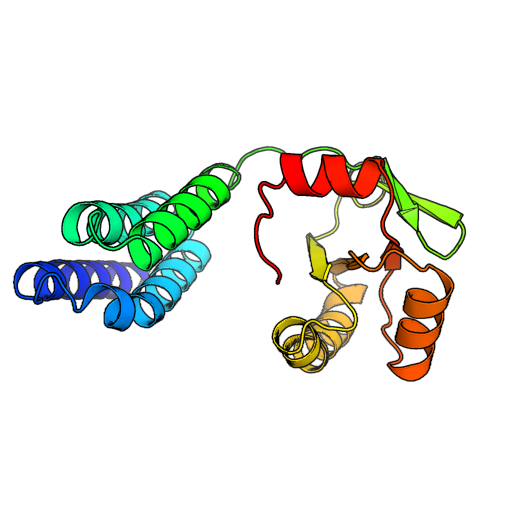O . SER A 1 88 ? 8.840 9.989 -14.617 1.00 89.12 88 SER A O 1
ATOM 672 N N . LEU A 1 89 ? 7.422 8.272 -14.995 1.00 91.75 89 LEU A N 1
ATOM 673 C CA . LEU A 1 89 ? 8.379 7.184 -14.835 1.00 91.75 89 LEU A CA 1
ATOM 674 C C . LEU A 1 89 ? 8.586 6.466 -16.171 1.00 91.75 89 LEU A C 1
ATOM 676 O O . LEU A 1 89 ? 7.789 6.600 -17.102 1.00 91.75 89 LEU A O 1
ATOM 680 N N . THR A 1 90 ? 9.641 5.663 -16.235 1.00 91.38 90 THR A N 1
ATOM 681 C CA . THR A 1 90 ? 9.917 4.755 -17.351 1.00 91.38 90 THR A CA 1
ATOM 682 C C . THR A 1 90 ? 10.000 3.345 -16.794 1.00 91.38 90 THR A C 1
ATOM 684 O O . THR A 1 90 ? 10.715 3.108 -15.820 1.00 91.38 90 THR A O 1
ATOM 687 N N . ASP A 1 91 ? 9.251 2.417 -17.382 1.00 93.00 91 ASP A N 1
ATOM 688 C CA . ASP A 1 91 ? 9.272 1.022 -16.951 1.00 93.00 91 ASP A CA 1
ATOM 689 C C . ASP A 1 91 ? 10.506 0.262 -17.472 1.00 93.00 91 ASP A C 1
ATOM 691 O O . ASP A 1 91 ? 11.297 0.765 -18.277 1.00 93.00 91 ASP A O 1
ATOM 695 N N . LEU A 1 92 ? 10.670 -0.984 -17.024 1.00 92.69 92 LEU A N 1
ATOM 696 C CA . LEU A 1 92 ? 11.767 -1.859 -17.450 1.00 92.69 92 LEU A CA 1
ATOM 697 C C . LEU A 1 92 ? 11.746 -2.166 -18.958 1.00 92.69 92 LEU A C 1
ATOM 699 O O . LEU A 1 92 ? 12.785 -2.465 -19.534 1.00 92.69 92 LEU A O 1
ATOM 703 N N . SER A 1 93 ? 10.613 -2.024 -19.646 1.00 91.38 93 SER A N 1
ATOM 704 C CA . SER A 1 93 ? 10.548 -2.167 -21.109 1.00 91.38 93 SER A CA 1
ATOM 705 C C . SER A 1 93 ? 10.920 -0.883 -21.868 1.00 91.38 93 SER A C 1
ATOM 707 O O . SER A 1 93 ? 10.918 -0.866 -23.099 1.00 91.38 93 SER A O 1
ATOM 709 N N . GLY A 1 94 ? 11.254 0.197 -21.151 1.00 90.75 94 GLY A N 1
ATOM 710 C CA . GLY A 1 94 ? 11.551 1.507 -21.729 1.00 90.75 94 GLY A CA 1
ATOM 711 C C . GLY A 1 94 ? 10.303 2.310 -22.102 1.00 90.75 94 GLY A C 1
ATOM 712 O O . GLY A 1 94 ? 10.420 3.339 -22.765 1.00 90.75 94 GLY A O 1
ATOM 713 N N . GLN A 1 95 ? 9.114 1.859 -21.697 1.00 90.38 95 GLN A N 1
ATOM 714 C CA . GLN A 1 95 ? 7.854 2.520 -22.012 1.00 90.38 95 GLN A CA 1
ATOM 715 C C . GLN A 1 95 ? 7.475 3.530 -20.918 1.00 90.38 95 GLN A C 1
ATOM 717 O O . GLN A 1 95 ? 7.698 3.266 -19.731 1.00 90.38 95 GLN A O 1
ATOM 722 N N . PRO A 1 96 ? 6.845 4.666 -21.273 1.00 88.94 96 PRO A N 1
ATOM 723 C CA . PRO A 1 96 ? 6.348 5.618 -20.288 1.00 88.94 96 PRO A CA 1
ATOM 724 C C . PRO A 1 96 ? 5.341 4.974 -19.325 1.00 88.94 96 PRO A C 1
ATOM 726 O O . PRO A 1 96 ? 4.387 4.306 -19.742 1.00 88.94 96 PRO A O 1
ATOM 729 N N . ALA A 1 97 ? 5.546 5.198 -18.032 1.00 90.69 97 ALA A N 1
ATOM 730 C CA . ALA A 1 97 ? 4.659 4.818 -16.943 1.00 90.69 97 ALA A CA 1
ATOM 731 C C . ALA A 1 97 ? 4.228 6.093 -16.204 1.00 90.69 97 ALA A C 1
ATOM 733 O O . ALA A 1 97 ? 4.877 6.545 -15.260 1.00 90.69 97 ALA A O 1
ATOM 734 N N . SER A 1 98 ? 3.143 6.701 -16.686 1.00 89.25 98 SER A N 1
ATOM 735 C CA . SER A 1 98 ? 2.547 7.905 -16.105 1.00 89.25 98 SER A CA 1
ATOM 736 C C . SER A 1 98 ? 1.097 7.684 -15.697 1.00 89.25 98 SER A C 1
ATOM 738 O O . SER A 1 98 ? 0.434 6.780 -16.214 1.00 89.25 98 SER A O 1
ATOM 740 N N . ILE A 1 99 ? 0.588 8.519 -14.786 1.00 88.88 99 ILE A N 1
ATOM 741 C CA . ILE A 1 99 ? -0.826 8.471 -14.386 1.00 88.88 99 ILE A CA 1
ATOM 742 C C . ILE A 1 99 ? -1.696 8.826 -15.589 1.00 88.88 99 ILE A C 1
ATOM 744 O O . ILE A 1 99 ? -2.683 8.143 -15.860 1.00 88.88 99 ILE A O 1
ATOM 748 N N . ALA A 1 100 ? -1.282 9.825 -16.373 1.00 87.94 100 ALA A N 1
ATOM 749 C CA . ALA A 1 100 ? -1.961 10.194 -17.610 1.00 87.94 100 ALA A CA 1
ATOM 750 C C . ALA A 1 100 ? -2.087 9.020 -18.602 1.00 87.94 100 ALA A C 1
ATOM 752 O O . ALA A 1 100 ? -3.159 8.821 -19.174 1.00 87.94 100 ALA A O 1
ATOM 753 N N . ALA A 1 101 ? -1.031 8.215 -18.777 1.00 85.44 101 ALA A N 1
ATOM 754 C CA . ALA A 1 101 ? -1.048 7.053 -19.673 1.00 85.44 101 ALA A CA 1
ATOM 755 C C . ALA A 1 101 ? -1.927 5.897 -19.160 1.00 85.44 101 ALA A C 1
ATOM 757 O O . ALA A 1 101 ? -2.319 5.030 -19.939 1.00 85.44 101 ALA A O 1
ATOM 758 N N . LEU A 1 102 ? -2.231 5.877 -17.860 1.00 83.88 102 LEU A N 1
ATOM 759 C CA . LEU A 1 102 ? -3.011 4.834 -17.191 1.00 83.88 102 LEU A CA 1
ATOM 760 C C . LEU A 1 102 ? -4.415 5.315 -16.785 1.00 83.88 102 LEU A C 1
ATOM 762 O O . LEU A 1 102 ? -5.142 4.610 -16.084 1.00 83.88 102 LEU A O 1
ATOM 766 N N . LYS A 1 103 ? -4.821 6.507 -17.237 1.00 86.75 103 LYS A N 1
ATOM 767 C CA . LYS A 1 103 ? -6.119 7.103 -16.916 1.00 86.75 103 LYS A CA 1
ATOM 768 C C . LYS A 1 103 ? -7.272 6.237 -17.432 1.00 86.75 103 LYS A C 1
ATOM 770 O O . LYS A 1 103 ? -7.225 5.706 -18.537 1.00 86.75 103 LYS A O 1
ATOM 775 N N . GLY A 1 104 ? -8.327 6.125 -16.626 1.00 89.12 104 GLY A N 1
ATOM 776 C CA . GLY A 1 104 ? -9.490 5.277 -16.919 1.00 89.12 104 GLY A CA 1
ATOM 777 C C . GLY A 1 104 ? -9.358 3.839 -16.413 1.00 89.12 104 GLY A C 1
ATOM 778 O O . GLY A 1 104 ? -10.336 3.101 -16.464 1.00 89.12 104 GLY A O 1
ATOM 779 N N . LYS A 1 105 ? -8.190 3.463 -15.880 1.00 92.44 105 LYS A N 1
ATOM 780 C CA . LYS A 1 105 ? -7.984 2.217 -15.140 1.00 92.44 105 LYS A CA 1
ATOM 781 C C . LYS A 1 105 ? -8.050 2.457 -13.633 1.00 92.44 105 LYS A C 1
ATOM 783 O O . LYS A 1 105 ? -7.748 3.552 -13.154 1.00 92.44 105 LYS A O 1
ATOM 788 N N . VAL A 1 106 ? 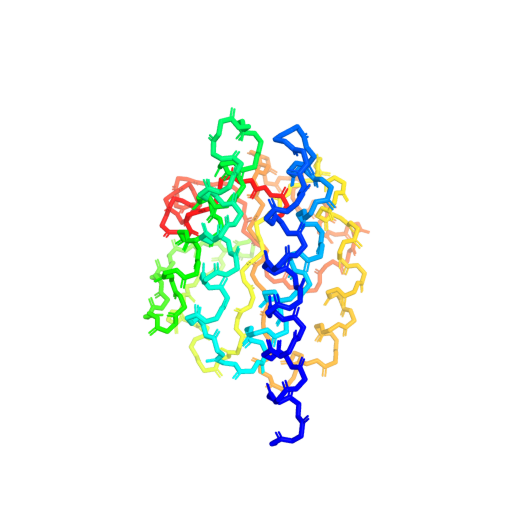-8.376 1.411 -12.879 1.00 95.00 106 VAL A N 1
ATOM 789 C CA . VAL A 1 106 ? -8.076 1.354 -11.445 1.00 95.00 106 VAL A CA 1
ATOM 790 C C . VAL A 1 106 ? -6.610 0.959 -11.313 1.00 95.00 106 VAL A C 1
ATOM 792 O O . VAL A 1 106 ? -6.249 -0.177 -11.606 1.00 95.00 106 VAL A O 1
ATOM 795 N N . LEU A 1 107 ? -5.763 1.902 -10.908 1.00 94.94 107 LEU A N 1
ATOM 796 C CA . LEU A 1 107 ? -4.322 1.693 -10.796 1.00 94.94 107 LEU A CA 1
ATOM 797 C C . LEU A 1 107 ? -3.910 1.460 -9.338 1.00 94.94 107 LEU A C 1
ATOM 799 O O . LEU A 1 107 ? -4.098 2.337 -8.495 1.00 94.94 107 LEU A O 1
ATOM 803 N N . LEU A 1 108 ? -3.279 0.319 -9.064 1.00 95.44 108 LEU A N 1
ATOM 804 C CA . LEU A 1 108 ? -2.514 0.092 -7.841 1.00 95.44 108 LEU A CA 1
ATOM 805 C C . LEU A 1 108 ? -1.042 0.448 -8.081 1.00 95.44 108 LEU A C 1
ATOM 807 O O . LEU A 1 108 ? -0.396 -0.121 -8.957 1.00 95.44 108 LEU A O 1
ATOM 811 N N . ILE A 1 109 ? -0.503 1.357 -7.272 1.00 94.69 109 ILE A N 1
ATOM 812 C CA . ILE A 1 109 ? 0.933 1.655 -7.234 1.00 94.69 109 ILE A CA 1
ATOM 813 C C . ILE A 1 109 ? 1.522 0.920 -6.033 1.00 94.69 109 ILE A C 1
ATOM 815 O O . ILE A 1 109 ? 1.152 1.214 -4.896 1.00 94.69 109 ILE A O 1
ATOM 819 N N . ASP A 1 110 ? 2.420 -0.026 -6.289 1.00 95.25 110 ASP A N 1
ATOM 820 C CA . ASP A 1 110 ? 3.018 -0.889 -5.269 1.00 95.25 110 ASP A CA 1
ATOM 821 C C . ASP A 1 110 ? 4.504 -0.559 -5.101 1.00 95.25 110 ASP A C 1
ATOM 823 O O . ASP A 1 110 ? 5.304 -0.810 -6.002 1.00 95.25 110 ASP A O 1
ATOM 827 N N . PHE A 1 111 ? 4.875 0.034 -3.965 1.00 95.25 111 PHE A N 1
ATOM 828 C CA . PHE A 1 111 ? 6.274 0.305 -3.629 1.00 95.25 111 PHE A CA 1
ATOM 829 C C . PHE A 1 111 ? 6.852 -0.889 -2.870 1.00 95.25 111 PHE A C 1
ATOM 831 O O . PHE A 1 111 ? 6.386 -1.219 -1.781 1.00 95.25 111 PHE A O 1
ATOM 838 N N . TRP A 1 112 ? 7.900 -1.509 -3.406 1.00 96.19 112 TRP A N 1
ATOM 839 C CA . TRP A 1 112 ? 8.421 -2.770 -2.875 1.00 96.19 112 TRP A CA 1
ATOM 840 C C . TRP A 1 112 ? 9.944 -2.875 -3.037 1.00 96.19 112 TRP A C 1
ATOM 842 O O . TRP A 1 112 ? 10.584 -2.019 -3.643 1.00 96.19 112 TRP A O 1
ATOM 852 N N . ALA A 1 113 ? 10.542 -3.929 -2.482 1.00 95.81 113 ALA A N 1
ATOM 853 C CA . ALA A 1 113 ? 11.945 -4.271 -2.712 1.00 95.81 113 ALA A CA 1
ATOM 854 C C . ALA A 1 113 ? 12.151 -5.790 -2.665 1.00 95.81 113 ALA A C 1
ATOM 856 O O . ALA A 1 113 ? 11.424 -6.498 -1.956 1.00 95.81 113 ALA A O 1
ATOM 857 N N . THR A 1 114 ? 13.177 -6.302 -3.350 1.00 94.44 114 THR A N 1
ATOM 858 C CA . THR A 1 114 ? 13.493 -7.742 -3.365 1.00 94.44 114 THR A CA 1
ATOM 859 C C . THR A 1 114 ? 13.828 -8.300 -1.984 1.00 94.44 114 THR A C 1
ATOM 861 O O . THR A 1 114 ? 13.601 -9.483 -1.730 1.00 94.44 114 THR A O 1
ATOM 864 N N . ASN A 1 115 ? 14.307 -7.444 -1.077 1.00 94.00 115 ASN A N 1
ATOM 865 C CA . ASN A 1 115 ? 14.599 -7.768 0.318 1.00 94.00 115 ASN A CA 1
ATOM 866 C C . ASN A 1 115 ? 13.516 -7.261 1.296 1.00 94.00 115 ASN A C 1
ATOM 868 O O . ASN A 1 115 ? 13.813 -6.879 2.425 1.00 94.00 115 ASN A O 1
ATOM 872 N N . CYS A 1 116 ? 12.252 -7.228 0.867 1.00 94.31 116 CYS A N 1
ATOM 873 C CA . CYS A 1 116 ? 11.104 -6.895 1.711 1.00 94.31 116 CYS A CA 1
ATOM 874 C C . CYS A 1 116 ? 10.180 -8.118 1.853 1.00 94.31 116 CYS A C 1
ATOM 876 O O . CYS A 1 116 ? 9.254 -8.279 1.056 1.00 94.31 116 CYS A O 1
ATOM 878 N N . PRO A 1 117 ? 10.379 -8.993 2.859 1.00 94.06 117 PRO A N 1
ATOM 879 C CA . PRO A 1 117 ? 9.564 -10.199 3.017 1.00 94.06 117 PRO A CA 1
ATOM 880 C C . PRO A 1 117 ? 8.046 -9.944 3.078 1.00 94.06 117 PRO A C 1
ATOM 882 O O . PRO A 1 117 ? 7.318 -10.682 2.413 1.00 94.06 117 PRO A O 1
ATOM 885 N N . PRO A 1 118 ? 7.543 -8.905 3.785 1.00 91.69 118 PRO A N 1
ATOM 886 C CA . PRO A 1 118 ? 6.113 -8.595 3.781 1.00 91.69 118 PRO A CA 1
ATOM 887 C C . PRO A 1 118 ? 5.581 -8.228 2.391 1.00 91.69 118 PRO A C 1
ATOM 889 O O . PRO A 1 118 ? 4.506 -8.685 2.022 1.00 91.69 118 PRO A O 1
ATOM 892 N N . CYS A 1 119 ? 6.351 -7.480 1.592 1.00 93.06 119 CYS A N 1
ATOM 893 C CA . CYS A 1 119 ? 5.979 -7.151 0.215 1.00 93.06 119 CYS A CA 1
ATOM 894 C C . CYS A 1 119 ? 5.797 -8.433 -0.618 1.00 93.06 119 CYS A C 1
ATOM 896 O O . CYS A 1 119 ? 4.790 -8.622 -1.295 1.00 93.06 119 CYS A O 1
ATOM 898 N N . LEU A 1 120 ? 6.754 -9.363 -0.512 1.00 94.62 120 LEU A N 1
ATOM 899 C CA . LEU A 1 120 ? 6.724 -10.612 -1.277 1.00 94.62 120 LEU A CA 1
ATOM 900 C C . LEU A 1 120 ? 5.579 -11.543 -0.855 1.00 94.62 120 LEU A C 1
ATOM 902 O O . LEU A 1 120 ? 5.067 -12.296 -1.684 1.00 94.62 120 LEU A O 1
ATOM 906 N N . ALA A 1 121 ? 5.172 -11.493 0.415 1.00 95.56 121 ALA A N 1
ATOM 907 C CA . ALA A 1 121 ? 4.057 -12.281 0.934 1.00 95.56 121 ALA A CA 1
ATOM 908 C C . ALA A 1 121 ? 2.700 -11.871 0.327 1.00 95.56 121 ALA A C 1
ATOM 910 O O . ALA A 1 121 ? 1.800 -12.708 0.238 1.00 95.56 121 ALA A O 1
ATOM 911 N N . GLU A 1 122 ? 2.561 -10.626 -0.142 1.00 94.00 122 GLU A N 1
ATOM 912 C CA . GLU A 1 122 ? 1.334 -10.123 -0.774 1.00 94.00 122 GLU A CA 1
ATOM 913 C C . GLU A 1 122 ? 1.243 -10.462 -2.274 1.00 94.00 122 GLU A C 1
ATOM 915 O O . GLU A 1 122 ? 0.145 -10.551 -2.831 1.00 94.00 122 GLU A O 1
ATOM 920 N N . PHE A 1 123 ? 2.369 -10.748 -2.937 1.00 95.56 123 PHE A N 1
ATOM 921 C CA . PHE A 1 123 ? 2.406 -11.001 -4.384 1.00 95.56 123 PHE A CA 1
ATOM 922 C C . PHE A 1 123 ? 1.512 -12.150 -4.868 1.00 95.56 123 PHE A C 1
ATOM 924 O O . PHE A 1 123 ? 0.881 -11.978 -5.912 1.00 95.56 123 PHE A O 1
ATOM 931 N N . PRO A 1 124 ? 1.396 -13.307 -4.184 1.00 96.06 124 PRO A N 1
ATOM 932 C CA . PRO A 1 124 ? 0.487 -14.365 -4.622 1.00 96.06 124 PRO A CA 1
ATOM 933 C C . PRO A 1 124 ? -0.973 -13.902 -4.705 1.00 96.06 124 PRO A C 1
ATOM 935 O O . PRO A 1 124 ? -1.646 -14.178 -5.698 1.00 96.06 124 PRO A O 1
ATOM 938 N N . LYS A 1 125 ? -1.444 -13.147 -3.704 1.00 95.75 125 LYS A N 1
ATOM 939 C CA . LYS A 1 125 ? -2.803 -12.589 -3.697 1.00 95.75 125 LYS A CA 1
ATOM 940 C C . LYS A 1 125 ? -2.960 -11.517 -4.770 1.00 95.75 125 LYS A C 1
ATOM 942 O O . LYS A 1 125 ? -3.967 -11.500 -5.471 1.00 95.75 125 LYS A O 1
ATOM 947 N N . LEU A 1 126 ? -1.954 -10.656 -4.934 1.00 96.56 126 LEU A N 1
ATOM 948 C CA . LEU A 1 126 ? -1.989 -9.601 -5.942 1.00 96.56 126 LEU A CA 1
ATOM 949 C C . LEU A 1 126 ? -2.004 -10.165 -7.367 1.00 96.56 126 LEU A C 1
ATOM 951 O O . LEU A 1 126 ? -2.735 -9.662 -8.213 1.00 96.56 126 LEU A O 1
ATOM 955 N N . LYS A 1 127 ? -1.272 -11.251 -7.632 1.00 97.25 127 LYS A N 1
ATOM 956 C CA . LYS A 1 127 ? -1.344 -11.973 -8.911 1.00 97.25 127 LYS A CA 1
ATOM 957 C C . LYS A 1 127 ? -2.727 -12.530 -9.189 1.00 97.25 127 LYS A C 1
ATOM 959 O O . LYS A 1 127 ? -3.182 -12.426 -10.321 1.00 97.25 127 LYS A O 1
ATOM 964 N N . GLN A 1 128 ? -3.373 -13.113 -8.181 1.00 97.44 128 GLN A N 1
ATOM 965 C CA . GLN A 1 128 ? -4.738 -13.605 -8.330 1.00 97.44 128 GLN A CA 1
ATOM 966 C C . GLN A 1 128 ? -5.690 -12.451 -8.665 1.00 97.44 128 GLN A C 1
ATOM 968 O O . GLN A 1 128 ? -6.396 -12.519 -9.663 1.00 97.44 128 GLN A O 1
ATOM 973 N N . LEU A 1 129 ? -5.633 -11.354 -7.903 1.00 97.06 129 LEU A N 1
ATOM 974 C CA . LEU A 1 129 ? -6.442 -10.165 -8.173 1.00 97.06 129 LEU A CA 1
ATOM 975 C C . LEU A 1 129 ? -6.184 -9.596 -9.575 1.00 97.06 129 LEU A C 1
ATOM 977 O O . LEU A 1 129 ? -7.123 -9.218 -10.270 1.00 97.06 129 LEU A O 1
ATOM 981 N N . TYR A 1 130 ? -4.920 -9.542 -9.995 1.00 97.81 130 TYR A N 1
ATOM 982 C CA . TYR A 1 130 ? -4.546 -9.082 -11.326 1.00 97.81 130 TYR A CA 1
ATOM 983 C C . TYR A 1 130 ? -5.125 -9.993 -12.409 1.00 97.81 130 TYR A C 1
ATOM 985 O O . TYR A 1 130 ? -5.761 -9.500 -13.330 1.00 97.81 130 TYR A O 1
ATOM 993 N N . ALA A 1 131 ? -4.979 -11.313 -12.281 1.00 97.56 131 ALA A N 1
ATOM 994 C CA . ALA A 1 131 ? -5.563 -12.262 -13.226 1.00 97.56 131 ALA A CA 1
ATOM 995 C C . ALA A 1 131 ? -7.090 -12.105 -13.337 1.00 97.56 131 ALA A C 1
ATOM 997 O O . ALA A 1 131 ? -7.623 -12.143 -14.442 1.00 97.56 131 ALA A O 1
ATOM 998 N N . ASP A 1 132 ? -7.772 -11.866 -12.215 1.00 97.75 132 ASP A N 1
ATOM 999 C CA . ASP A 1 132 ? -9.230 -11.744 -12.172 1.00 97.75 132 ASP A CA 1
ATOM 1000 C C . ASP A 1 132 ? -9.742 -10.395 -12.707 1.00 97.75 132 ASP A C 1
ATOM 1002 O O . ASP A 1 132 ? -10.854 -10.326 -13.224 1.00 97.75 132 ASP A O 1
ATOM 1006 N N . LYS A 1 133 ? -8.977 -9.305 -12.539 1.00 97.94 133 LYS A N 1
ATOM 1007 C CA . LYS A 1 133 ? -9.468 -7.928 -12.753 1.00 97.94 133 LYS A CA 1
ATOM 1008 C C . LYS A 1 133 ? -8.739 -7.128 -13.816 1.00 97.94 133 LYS A C 1
ATOM 1010 O O . LYS A 1 133 ? -9.212 -6.047 -14.168 1.00 97.94 133 LYS A O 1
ATOM 1015 N N . HIS A 1 134 ? -7.626 -7.620 -14.350 1.00 96.69 134 HIS A N 1
ATOM 1016 C CA . HIS A 1 134 ? -6.840 -6.855 -15.311 1.00 96.69 134 HIS A CA 1
ATOM 1017 C C . HIS A 1 134 ? -7.638 -6.496 -16.571 1.00 96.69 134 HIS A C 1
ATOM 1019 O O . HIS A 1 134 ? -7.662 -5.336 -16.984 1.00 96.69 134 HIS A O 1
ATOM 1025 N N . GLU A 1 135 ? -8.377 -7.461 -17.123 1.00 96.00 135 GLU A N 1
ATOM 1026 C CA . GLU A 1 135 ? -9.243 -7.240 -18.290 1.00 96.00 135 GLU A CA 1
ATOM 1027 C C . GLU A 1 135 ? -10.444 -6.325 -17.983 1.00 96.00 135 GLU A C 1
ATOM 1029 O O . GLU A 1 135 ? -10.970 -5.673 -18.882 1.00 96.00 135 GLU A O 1
ATOM 1034 N N . GLU A 1 136 ? -10.837 -6.205 -16.710 1.00 96.56 136 GLU A N 1
ATOM 1035 C CA . GLU A 1 136 ? -11.876 -5.277 -16.233 1.00 96.56 136 GLU A CA 1
ATOM 1036 C C . GLU A 1 136 ? -11.336 -3.850 -15.994 1.00 96.56 136 GLU A C 1
ATOM 1038 O O . GLU A 1 136 ? -12.055 -2.983 -15.495 1.00 96.56 136 GLU A O 1
ATOM 1043 N N . GLY A 1 137 ? -10.075 -3.581 -16.350 1.00 95.44 137 GLY A N 1
ATOM 1044 C CA . GLY A 1 137 ? -9.456 -2.263 -16.216 1.00 95.44 137 GLY A CA 1
ATOM 1045 C C . GLY A 1 137 ? -8.682 -2.053 -14.915 1.00 95.44 137 GLY A C 1
ATOM 1046 O O . GLY A 1 137 ? -8.427 -0.905 -14.551 1.00 95.44 137 GLY A O 1
ATOM 1047 N N . PHE A 1 138 ? -8.291 -3.119 -14.213 1.00 97.06 138 PHE A N 1
ATOM 1048 C CA . PHE A 1 138 ? -7.324 -3.040 -13.115 1.00 97.06 138 PHE A CA 1
ATOM 1049 C C . PHE A 1 138 ? -5.882 -3.096 -13.643 1.00 97.06 138 PHE A C 1
ATOM 1051 O O . PHE A 1 138 ? -5.549 -3.879 -14.529 1.00 97.06 138 PHE A O 1
ATOM 1058 N N . GLU A 1 139 ? -4.999 -2.269 -13.100 1.00 95.50 139 GLU A N 1
ATOM 1059 C CA . GLU A 1 139 ? -3.583 -2.237 -13.463 1.00 95.50 139 GLU A CA 1
ATOM 1060 C C . GLU A 1 139 ? -2.717 -2.154 -12.213 1.00 95.50 139 GLU A C 1
ATOM 1062 O O . GLU A 1 139 ? -3.111 -1.548 -11.215 1.00 95.50 139 GLU A O 1
ATOM 1067 N N . VAL A 1 140 ? -1.517 -2.725 -12.288 1.00 96.12 140 VAL A N 1
ATOM 1068 C CA . VAL A 1 140 ? -0.515 -2.625 -11.226 1.00 96.12 140 VAL A CA 1
ATOM 1069 C C . VAL A 1 140 ? 0.747 -1.983 -11.796 1.00 96.12 140 VAL A C 1
ATOM 1071 O O . VAL A 1 140 ? 1.243 -2.365 -12.855 1.00 96.12 140 VAL A O 1
ATOM 1074 N N . LEU A 1 141 ? 1.286 -1.005 -11.075 1.00 95.25 141 LEU A N 1
ATOM 1075 C CA . LEU A 1 141 ? 2.605 -0.439 -11.324 1.00 95.25 141 LEU A CA 1
ATOM 1076 C C . LEU A 1 141 ? 3.502 -0.751 -10.127 1.00 95.25 141 LEU A C 1
ATOM 1078 O O . LEU A 1 141 ? 3.401 -0.107 -9.083 1.00 95.25 141 LEU A O 1
ATOM 1082 N N . GLY A 1 142 ? 4.371 -1.749 -10.285 1.00 95.94 142 GLY A N 1
ATOM 1083 C CA . GLY A 1 142 ? 5.336 -2.140 -9.260 1.00 95.94 142 GLY A CA 1
ATOM 1084 C C . GLY A 1 142 ? 6.573 -1.248 -9.307 1.00 95.94 142 GLY A C 1
ATOM 1085 O O . GLY A 1 142 ? 7.368 -1.339 -10.241 1.00 95.94 142 GLY A O 1
ATOM 1086 N N . ILE A 1 143 ? 6.764 -0.408 -8.298 1.00 95.75 143 ILE A N 1
ATOM 1087 C CA . ILE A 1 143 ? 7.914 0.484 -8.155 1.00 95.75 143 ILE A CA 1
ATOM 1088 C C . ILE A 1 143 ? 8.899 -0.155 -7.173 1.00 95.75 143 ILE A C 1
ATOM 1090 O O . ILE A 1 143 ? 8.672 -0.174 -5.963 1.00 95.75 143 ILE A O 1
ATOM 1094 N N . SER A 1 144 ? 9.988 -0.706 -7.703 1.00 95.69 144 SER A N 1
ATOM 1095 C CA . SER A 1 144 ? 11.062 -1.274 -6.891 1.00 95.69 144 SER A CA 1
ATOM 1096 C C . SER A 1 144 ? 11.959 -0.172 -6.326 1.00 95.69 144 SER A C 1
ATOM 1098 O O . SER A 1 144 ? 12.332 0.755 -7.043 1.00 95.69 144 SER A O 1
ATOM 1100 N N . LEU A 1 145 ? 12.328 -0.318 -5.053 1.00 94.88 145 LEU A N 1
ATOM 1101 C CA . LEU A 1 145 ? 13.319 0.502 -4.354 1.00 94.88 145 LEU A CA 1
ATOM 1102 C C . LEU A 1 145 ? 14.720 -0.141 -4.347 1.00 94.88 145 LEU A C 1
ATOM 1104 O O . LEU A 1 145 ? 15.588 0.282 -3.585 1.00 94.88 145 LEU A O 1
ATOM 1108 N N . ASP A 1 146 ? 14.935 -1.201 -5.131 1.00 94.06 146 ASP A N 1
ATOM 1109 C CA . ASP A 1 146 ? 16.258 -1.789 -5.334 1.00 94.06 146 ASP A CA 1
ATOM 1110 C C . ASP A 1 146 ? 17.079 -0.910 -6.293 1.00 94.06 146 ASP A C 1
ATOM 1112 O O . ASP A 1 146 ? 16.608 -0.551 -7.370 1.00 94.06 146 ASP A O 1
ATOM 1116 N N . ASP A 1 147 ? 18.338 -0.626 -5.950 1.00 89.19 147 ASP A N 1
ATOM 1117 C CA . ASP A 1 147 ? 19.222 0.234 -6.760 1.00 89.19 147 ASP A CA 1
ATOM 1118 C C . ASP A 1 147 ? 19.696 -0.421 -8.080 1.00 89.19 147 ASP A C 1
ATOM 1120 O O . ASP A 1 147 ? 20.298 0.235 -8.930 1.00 89.19 147 ASP A O 1
ATOM 1124 N N . SER A 1 148 ? 19.472 -1.728 -8.257 1.00 93.38 148 SER A N 1
ATOM 1125 C CA . SER A 1 148 ? 19.973 -2.505 -9.397 1.00 93.38 148 SER A CA 1
ATOM 1126 C C . SER A 1 148 ? 18.844 -2.961 -10.310 1.00 93.38 148 SER A C 1
ATOM 1128 O O . SER A 1 148 ? 18.062 -3.847 -9.960 1.00 93.38 148 SER A O 1
ATOM 1130 N N . ARG A 1 149 ? 18.830 -2.431 -11.534 1.00 93.81 149 ARG A N 1
ATOM 1131 C CA . ARG A 1 149 ? 17.891 -2.835 -12.584 1.00 93.81 149 ARG A CA 1
ATOM 1132 C C . ARG A 1 149 ? 17.947 -4.334 -12.882 1.00 93.81 149 ARG A C 1
ATOM 1134 O O . ARG A 1 149 ? 16.898 -4.970 -12.941 1.00 93.81 149 ARG A O 1
ATOM 1141 N N . ASP A 1 150 ? 19.146 -4.903 -12.987 1.00 95.12 150 ASP A N 1
ATOM 1142 C CA . ASP A 1 150 ? 19.339 -6.335 -13.250 1.00 95.12 150 ASP A CA 1
ATOM 1143 C C . ASP A 1 150 ? 18.721 -7.198 -12.140 1.00 95.12 150 ASP A C 1
ATOM 1145 O O . ASP A 1 150 ? 18.130 -8.245 -12.407 1.00 95.12 150 ASP A O 1
ATOM 1149 N N . THR A 1 151 ? 18.806 -6.741 -10.884 1.00 95.19 151 THR A N 1
ATOM 1150 C CA . THR A 1 151 ? 18.171 -7.414 -9.742 1.00 95.19 151 THR A CA 1
ATOM 1151 C C . THR A 1 151 ? 16.654 -7.440 -9.903 1.00 95.19 151 THR A C 1
ATOM 1153 O O . THR A 1 151 ? 16.034 -8.484 -9.681 1.00 95.19 151 THR A O 1
ATOM 1156 N N . VAL A 1 152 ? 16.059 -6.316 -10.308 1.00 95.56 152 VAL A N 1
ATOM 1157 C CA . VAL A 1 152 ? 14.611 -6.190 -10.506 1.00 95.56 152 VAL A CA 1
ATOM 1158 C C . VAL A 1 152 ? 14.138 -7.037 -11.689 1.00 95.56 152 VAL A C 1
ATOM 1160 O O . VAL A 1 152 ? 13.176 -7.789 -11.544 1.00 95.56 152 VAL A O 1
ATOM 1163 N N . GLU A 1 153 ? 14.831 -6.986 -12.828 1.00 95.38 153 GLU A N 1
ATOM 1164 C CA . GLU A 1 153 ? 14.502 -7.779 -14.021 1.00 95.38 153 GLU A CA 1
ATOM 1165 C C . GLU A 1 153 ? 14.621 -9.287 -13.747 1.00 95.38 153 GLU A C 1
ATOM 1167 O O . GLU A 1 153 ? 13.703 -10.058 -14.048 1.00 95.38 153 GLU A O 1
ATOM 1172 N N . ALA A 1 154 ? 15.701 -9.721 -13.087 1.00 95.75 154 ALA A N 1
ATOM 1173 C CA . ALA A 1 154 ? 15.870 -11.114 -12.684 1.00 95.75 154 ALA A CA 1
ATOM 1174 C C . ALA A 1 154 ? 14.786 -11.558 -11.687 1.00 95.75 154 ALA A C 1
ATOM 1176 O O . ALA A 1 154 ? 14.305 -12.696 -11.754 1.00 95.75 154 ALA A O 1
ATOM 1177 N N . PHE A 1 155 ? 14.376 -10.671 -10.771 1.00 95.69 155 PHE A N 1
ATOM 1178 C CA . PHE A 1 155 ? 13.274 -10.935 -9.850 1.00 95.69 155 PHE A CA 1
ATOM 1179 C C . PHE A 1 155 ? 11.952 -11.099 -10.603 1.00 95.69 155 PHE A C 1
ATOM 1181 O O . PHE A 1 155 ? 11.247 -12.088 -10.382 1.00 95.69 155 PHE A O 1
ATOM 1188 N N . GLN A 1 156 ? 11.626 -10.170 -11.503 1.00 94.88 156 GLN A N 1
ATOM 1189 C CA . GLN A 1 156 ? 10.407 -10.211 -12.308 1.00 94.88 156 GLN A CA 1
ATOM 1190 C C . GLN A 1 156 ? 10.320 -11.509 -13.107 1.00 94.88 156 GLN A C 1
ATOM 1192 O O . GLN A 1 156 ? 9.295 -12.189 -13.062 1.00 94.88 156 GLN A O 1
ATOM 1197 N N . ALA A 1 157 ? 11.412 -11.888 -13.775 1.00 94.44 157 ALA A N 1
ATOM 1198 C CA . ALA A 1 157 ? 11.475 -13.094 -14.588 1.00 94.44 157 ALA A CA 1
ATOM 1199 C C . ALA A 1 157 ? 11.289 -14.366 -13.747 1.00 94.44 157 ALA A C 1
ATOM 1201 O O . ALA A 1 157 ? 10.433 -15.192 -14.065 1.00 94.44 157 ALA A O 1
ATOM 1202 N N . ARG A 1 158 ? 12.034 -14.517 -12.638 1.00 95.62 158 ARG A N 1
ATOM 1203 C CA . ARG A 1 158 ? 11.944 -15.733 -11.803 1.00 95.62 158 ARG A CA 1
ATOM 1204 C C . ARG A 1 158 ? 10.603 -15.871 -11.097 1.00 95.62 158 ARG A C 1
ATOM 1206 O O . ARG A 1 158 ? 10.165 -16.984 -10.828 1.00 95.62 158 ARG A O 1
ATOM 1213 N N . THR A 1 159 ?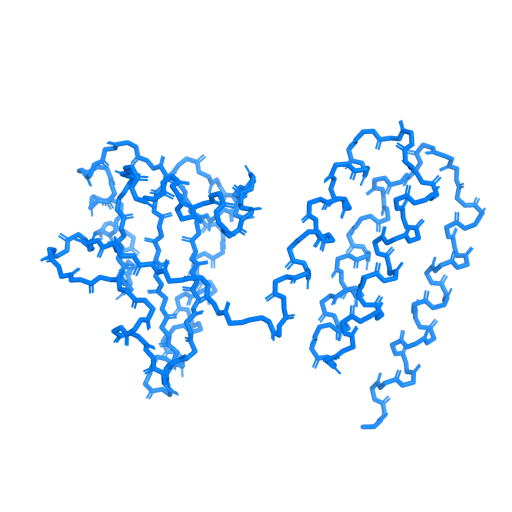 9.987 -14.745 -10.739 1.00 93.44 159 THR A N 1
ATOM 1214 C CA . THR A 1 159 ? 8.707 -14.742 -10.032 1.00 93.44 159 THR A CA 1
ATOM 1215 C C . THR A 1 159 ? 7.528 -14.625 -10.977 1.00 93.44 159 THR A C 1
ATOM 1217 O O . THR A 1 159 ? 6.413 -14.772 -10.504 1.00 93.44 159 THR A O 1
ATOM 1220 N N . GLN A 1 160 ? 7.731 -14.426 -12.281 1.00 94.31 160 GLN A N 1
ATOM 1221 C CA . GLN A 1 160 ? 6.662 -14.302 -13.274 1.00 94.31 160 GLN A CA 1
ATOM 1222 C C . GLN A 1 160 ? 5.615 -13.251 -12.861 1.00 94.31 160 GLN A C 1
ATOM 1224 O O . GLN A 1 160 ? 4.417 -13.539 -12.811 1.00 94.31 160 GLN A O 1
ATOM 1229 N N . LEU A 1 161 ? 6.062 -12.054 -12.467 1.00 95.06 161 LEU A N 1
ATOM 1230 C CA . LEU A 1 161 ? 5.140 -10.953 -12.165 1.00 95.06 161 LEU A CA 1
ATOM 1231 C C . LEU A 1 161 ? 4.608 -10.375 -13.485 1.00 95.06 161 LEU A C 1
ATOM 1233 O O . LEU A 1 161 ? 5.417 -9.956 -14.316 1.00 95.06 161 LEU A O 1
ATOM 1237 N N . PRO A 1 162 ? 3.279 -10.362 -13.698 1.00 95.19 162 PRO A N 1
ATOM 1238 C CA . PRO A 1 162 ? 2.696 -10.031 -14.998 1.00 95.19 162 PRO A CA 1
ATOM 1239 C C . PRO A 1 162 ? 2.575 -8.525 -15.262 1.00 95.19 162 PRO A C 1
ATOM 1241 O O . PRO A 1 162 ? 2.303 -8.130 -16.391 1.00 95.19 162 PRO A O 1
ATOM 1244 N N . TRP A 1 163 ? 2.734 -7.691 -14.236 1.00 94.81 163 TRP A N 1
ATOM 1245 C CA . TRP A 1 163 ? 2.497 -6.253 -14.319 1.00 94.81 163 TRP A CA 1
ATOM 1246 C C . TRP A 1 163 ? 3.760 -5.448 -14.630 1.00 94.81 163 TRP A C 1
ATOM 1248 O O . TRP A 1 163 ? 4.887 -5.950 -14.582 1.00 94.81 163 TRP A O 1
ATOM 1258 N N . ARG A 1 164 ? 3.566 -4.164 -14.949 1.00 93.56 164 ARG A N 1
ATOM 1259 C CA . ARG A 1 164 ? 4.650 -3.239 -15.303 1.00 93.56 164 ARG A CA 1
ATOM 1260 C C . ARG A 1 164 ? 5.503 -2.925 -14.082 1.00 93.56 164 ARG A C 1
ATOM 1262 O O . ARG A 1 164 ? 4.986 -2.710 -12.985 1.00 93.56 164 ARG A O 1
ATOM 1269 N N . MET A 1 165 ? 6.813 -2.863 -14.292 1.00 94.38 165 MET A N 1
ATOM 1270 C CA . MET A 1 165 ? 7.778 -2.623 -13.225 1.00 94.38 165 MET A CA 1
ATOM 1271 C C . MET A 1 165 ? 8.658 -1.422 -13.533 1.00 94.38 165 MET A C 1
ATOM 1273 O O . MET A 1 165 ? 9.060 -1.215 -14.674 1.00 94.38 165 MET A O 1
ATOM 1277 N N . VAL A 1 166 ? 8.957 -0.643 -12.502 1.00 94.50 166 VAL A N 1
ATOM 1278 C CA . VAL A 1 166 ? 9.869 0.502 -12.527 1.00 94.50 166 VAL A CA 1
ATOM 1279 C C . VAL A 1 166 ? 10.981 0.222 -11.519 1.00 94.50 166 VAL A C 1
ATOM 1281 O O . VAL A 1 166 ? 10.719 -0.302 -10.437 1.00 94.50 166 VAL A O 1
ATOM 1284 N N . CYS A 1 167 ? 12.217 0.543 -11.889 1.00 93.38 167 CYS A N 1
ATOM 1285 C CA . CYS A 1 167 ? 13.378 0.457 -11.004 1.00 93.38 167 CYS A CA 1
ATOM 1286 C C . CYS A 1 167 ? 13.635 1.807 -10.328 1.00 93.38 167 CYS A C 1
ATOM 1288 O O . CYS A 1 167 ? 13.242 2.847 -10.862 1.00 93.38 167 CYS A O 1
ATOM 1290 N N . GLU A 1 168 ? 14.334 1.784 -9.196 1.00 88.81 168 GLU A N 1
ATOM 1291 C CA . GLU A 1 168 ? 14.741 2.972 -8.452 1.00 88.81 168 GLU A CA 1
ATOM 1292 C C . GLU A 1 168 ? 15.440 4.003 -9.357 1.00 88.81 168 GLU A C 1
ATOM 1294 O O . GLU A 1 168 ? 16.336 3.695 -10.148 1.00 88.81 168 GLU A O 1
ATOM 1299 N N . SER A 1 169 ? 14.993 5.250 -9.241 1.00 88.81 169 SER A N 1
ATOM 1300 C CA . SER A 1 169 ? 15.507 6.408 -9.962 1.00 88.81 169 SER A CA 1
ATOM 1301 C C . SER A 1 169 ? 15.184 7.678 -9.178 1.00 88.81 169 SER A C 1
ATOM 1303 O O . SER A 1 169 ? 14.347 7.678 -8.277 1.00 88.81 169 SER A O 1
ATOM 1305 N N . GLU A 1 170 ? 15.771 8.808 -9.563 1.00 90.69 170 GLU A N 1
ATOM 1306 C CA . GLU A 1 170 ? 15.437 10.100 -8.951 1.00 90.69 170 GLU A CA 1
ATOM 1307 C C . GLU A 1 170 ? 13.927 10.414 -9.028 1.00 90.69 170 GLU A C 1
ATOM 1309 O O . GLU A 1 170 ? 13.324 10.911 -8.078 1.00 90.69 170 GLU A O 1
ATOM 1314 N N . GLN A 1 171 ? 13.270 10.048 -10.131 1.00 89.88 171 GLN A N 1
ATOM 1315 C CA . GLN A 1 171 ? 11.824 10.211 -10.278 1.00 89.88 171 GLN A CA 1
ATOM 1316 C C . GLN A 1 171 ? 11.038 9.295 -9.329 1.00 89.88 171 GLN A C 1
ATOM 1318 O O . GLN A 1 171 ? 9.989 9.706 -8.830 1.00 89.88 171 GLN A O 1
ATOM 1323 N N . VAL A 1 172 ? 11.542 8.091 -9.038 1.00 91.25 172 VAL A N 1
ATOM 1324 C CA . VAL A 1 172 ? 10.959 7.196 -8.026 1.00 91.25 172 VAL A CA 1
ATOM 1325 C C . VAL A 1 172 ? 11.077 7.797 -6.626 1.00 91.25 172 VAL A C 1
ATOM 1327 O O . VAL A 1 172 ? 10.092 7.780 -5.886 1.00 91.25 172 VAL A O 1
ATOM 1330 N N . ARG A 1 173 ? 12.213 8.412 -6.271 1.00 92.12 173 ARG A N 1
ATOM 1331 C CA . ARG A 1 173 ? 12.370 9.111 -4.978 1.00 92.12 173 ARG A CA 1
ATOM 1332 C C . ARG A 1 173 ? 11.343 10.222 -4.818 1.00 92.12 173 ARG A C 1
ATOM 1334 O O . ARG A 1 173 ? 10.623 10.266 -3.820 1.00 92.12 173 ARG A O 1
ATOM 1341 N N . GLN A 1 174 ? 11.193 11.051 -5.848 1.00 91.44 174 GLN A N 1
ATOM 1342 C CA . GLN A 1 174 ? 10.196 12.122 -5.865 1.00 91.44 174 GLN A CA 1
ATOM 1343 C C . GLN A 1 174 ? 8.765 11.577 -5.791 1.00 91.44 174 GLN A C 1
ATOM 1345 O O . GLN A 1 174 ? 7.926 12.134 -5.081 1.00 91.44 174 GLN A O 1
ATOM 1350 N N . ALA A 1 175 ? 8.469 10.486 -6.504 1.00 91.50 175 ALA A N 1
ATOM 1351 C CA . ALA A 1 175 ? 7.177 9.810 -6.439 1.00 91.50 175 ALA A CA 1
ATOM 1352 C C . ALA A 1 175 ? 6.877 9.325 -5.015 1.00 91.50 175 ALA A C 1
ATOM 1354 O O . ALA A 1 175 ? 5.813 9.616 -4.467 1.00 91.50 175 ALA A O 1
ATOM 1355 N N . ARG A 1 176 ? 7.837 8.649 -4.383 1.00 92.56 176 ARG A N 1
ATOM 1356 C CA . ARG A 1 176 ? 7.727 8.133 -3.017 1.00 92.56 176 ARG A CA 1
ATOM 1357 C C . ARG A 1 176 ? 7.417 9.245 -2.010 1.00 92.56 176 ARG A C 1
ATOM 1359 O O . ARG A 1 176 ? 6.541 9.079 -1.160 1.00 92.56 176 ARG A O 1
ATOM 1366 N N . GLU A 1 177 ? 8.084 10.392 -2.126 1.00 92.31 177 GLU A N 1
ATOM 1367 C CA . GLU A 1 177 ? 7.829 11.564 -1.281 1.00 92.31 177 GLU A CA 1
ATOM 1368 C C . GLU A 1 177 ? 6.428 12.146 -1.497 1.00 92.31 177 GLU A C 1
ATOM 1370 O O . GLU A 1 177 ? 5.692 12.371 -0.530 1.00 92.31 177 GLU A O 1
ATOM 1375 N N . LYS A 1 178 ? 6.030 12.333 -2.761 1.00 91.56 178 LYS A N 1
ATOM 1376 C CA . LYS A 1 178 ? 4.713 12.862 -3.150 1.00 91.56 178 LYS A CA 1
ATOM 1377 C C . LYS A 1 178 ? 3.564 11.988 -2.644 1.00 91.56 178 LYS A C 1
ATOM 1379 O O . LYS A 1 178 ? 2.597 12.508 -2.091 1.00 91.56 178 LYS A O 1
ATOM 1384 N N . TYR A 1 179 ? 3.712 10.668 -2.754 1.00 92.75 179 TYR A N 1
ATOM 1385 C CA . TYR A 1 179 ? 2.760 9.681 -2.234 1.00 92.75 179 TYR A CA 1
ATOM 1386 C C . TYR A 1 179 ? 2.923 9.398 -0.730 1.00 92.75 179 TYR A C 1
ATOM 1388 O O . TYR A 1 179 ? 2.206 8.568 -0.171 1.00 92.75 179 TYR A O 1
ATOM 1396 N N . ARG A 1 180 ? 3.827 10.112 -0.041 1.00 93.56 180 ARG A N 1
ATOM 1397 C CA . ARG A 1 180 ? 4.053 10.025 1.413 1.00 93.56 180 ARG A CA 1
ATOM 1398 C C . ARG A 1 180 ? 4.416 8.604 1.879 1.00 93.56 180 ARG A C 1
ATOM 1400 O O . ARG A 1 180 ? 4.067 8.189 2.986 1.00 93.56 180 ARG A O 1
ATOM 1407 N N . VAL A 1 181 ? 5.137 7.849 1.051 1.00 91.50 181 VAL A N 1
ATOM 1408 C CA . VAL A 1 181 ? 5.541 6.463 1.330 1.00 91.50 181 VAL A CA 1
ATOM 1409 C C . VAL A 1 181 ? 6.840 6.450 2.138 1.00 91.50 181 VAL A C 1
ATOM 1411 O O . VAL A 1 181 ? 7.941 6.585 1.612 1.00 91.50 181 VAL A O 1
ATOM 1414 N N . ARG A 1 182 ? 6.726 6.294 3.460 1.00 87.25 182 ARG A N 1
ATOM 1415 C CA . ARG A 1 182 ? 7.890 6.212 4.365 1.00 87.25 182 ARG A CA 1
ATOM 1416 C C . ARG A 1 182 ? 8.414 4.791 4.543 1.00 87.25 182 ARG A C 1
ATOM 1418 O O . ARG A 1 182 ? 9.621 4.585 4.506 1.00 87.25 182 ARG A O 1
ATOM 1425 N N . THR A 1 183 ? 7.510 3.835 4.686 1.00 86.00 183 THR A N 1
ATOM 1426 C CA . THR A 1 183 ? 7.783 2.407 4.890 1.00 86.00 183 THR A CA 1
ATOM 1427 C C . THR A 1 183 ? 7.183 1.609 3.740 1.00 86.00 183 THR A C 1
ATOM 1429 O O . THR A 1 183 ? 6.230 2.098 3.132 1.00 86.00 183 THR A O 1
ATOM 1432 N N . ILE A 1 184 ? 7.730 0.418 3.483 1.00 88.81 184 ILE A N 1
ATOM 1433 C CA . ILE A 1 184 ? 7.196 -0.543 2.511 1.00 88.81 184 ILE A CA 1
ATOM 1434 C C . ILE A 1 184 ? 6.806 -1.878 3.186 1.00 88.81 184 ILE A C 1
ATOM 1436 O O . ILE A 1 184 ? 7.435 -2.244 4.187 1.00 88.81 184 ILE A O 1
ATOM 1440 N N . PRO A 1 185 ? 5.826 -2.612 2.632 1.00 66.50 185 PRO A N 1
ATOM 1441 C CA . PRO A 1 185 ? 4.880 -2.078 1.650 1.00 66.50 185 PRO A CA 1
ATOM 1442 C C . PRO A 1 185 ? 4.034 -0.936 2.261 1.00 66.50 185 PRO A C 1
ATOM 1444 O O . PRO A 1 185 ? 3.634 -1.023 3.448 1.00 66.50 185 PRO A O 1
#

Radius of gyration: 18.65 Å; chains: 1; bounding box: 47×30×52 Å